Protein AF-A0AA86VJA5-F1 (afdb_monomer_lite)

Sequence (249 aa):
MIDDASDKPSKLSSASFLPEKRILQLVLDILQRKDTYEIFSEPVDPNEVEDYYAIIKDPMDFGTMRAKLHERMYKTLEQFEHDVFLIFDNAMRFNSSGTIYFRQARVINELAKKVFDLLKNDPKKFEIEFSEPRKKIGRRNQGDFRYSTNLKSSEIIITVPSNQYLDTKDVEINVGEDDIGYKDSLMLFVKDLGPIAQKIAKRKYYGCEILPLQFPNHHPHDIRGLNGRKVIKGTLNDEEEKDCNPLMP

Organism: NCBI:txid92480

Foldseek 3Di:
DDDDDDPDPDDPPPPQDDDDLVLLVLLLVVLVVLVPVCPQADWDDCVVDPCLCVQQPDTAGSPVLVVCSVVVVDPGPVVSLVRLLSSLVSQCRVDDCPDPSNVSSVVSNVVSVVLVVCCVPPVPVSCVVRVDPPPCPDDDDDDDDDDDDDDDDDDDDDDDDDDDDDDDDDDDDDPDPPPCDPLNVLCVVCVPVDDVSNVVSCCVPVPDDPPPPDDDDDDDDDDDDDDDDDDDDDDDDDDDDDDDDDDDD

Radius of gyration: 30.17 Å; chains: 1; bounding box: 76×79×98 Å

Structure (mmCIF, N/CA/C/O backbone):
data_AF-A0AA86VJA5-F1
#
_entry.id   AF-A0AA86VJA5-F1
#
loop_
_atom_site.group_PDB
_atom_site.id
_atom_site.type_symbol
_atom_site.label_atom_id
_atom_site.label_alt_id
_atom_site.label_comp_id
_atom_site.label_asym_id
_atom_site.label_entity_id
_atom_site.label_seq_id
_atom_site.pdbx_PDB_ins_code
_atom_site.Cartn_x
_atom_site.Cartn_y
_atom_site.Cartn_z
_atom_site.occupancy
_atom_site.B_iso_or_equiv
_atom_site.auth_seq_id
_atom_site.auth_comp_id
_atom_site.auth_asym_id
_atom_site.auth_atom_id
_atom_site.pdbx_PDB_model_num
ATOM 1 N N . MET A 1 1 ? 1.153 -31.198 54.043 1.00 51.53 1 MET A N 1
ATOM 2 C CA . MET A 1 1 ? 1.313 -31.210 52.577 1.00 51.53 1 MET A CA 1
ATOM 3 C C . MET A 1 1 ? -0.084 -31.150 51.998 1.00 51.53 1 MET A C 1
ATOM 5 O O . MET A 1 1 ? -0.775 -32.157 52.016 1.00 51.53 1 MET A O 1
ATOM 9 N N . ILE A 1 2 ? -0.538 -29.944 51.673 1.00 53.16 2 ILE A N 1
ATOM 10 C CA . ILE A 1 2 ? -1.799 -29.682 50.978 1.00 53.16 2 ILE A CA 1
ATOM 11 C C . ILE A 1 2 ? -1.388 -28.732 49.862 1.00 53.16 2 ILE A C 1
ATOM 13 O O . ILE A 1 2 ? -1.106 -27.561 50.116 1.00 53.16 2 ILE A O 1
ATOM 17 N N . ASP A 1 3 ? -1.218 -29.306 48.680 1.00 59.34 3 ASP A N 1
ATOM 18 C CA . ASP A 1 3 ? -1.065 -28.581 47.431 1.00 59.34 3 ASP A CA 1
ATOM 19 C C . ASP A 1 3 ? -2.481 -28.246 46.968 1.00 59.34 3 ASP A C 1
ATOM 21 O O . ASP A 1 3 ? -3.264 -29.167 46.757 1.00 59.34 3 ASP A O 1
ATOM 25 N N . ASP A 1 4 ? -2.832 -26.966 46.826 1.00 53.38 4 ASP A N 1
ATOM 26 C CA . ASP A 1 4 ? -4.049 -26.625 46.092 1.00 53.38 4 ASP A CA 1
ATOM 27 C C . ASP A 1 4 ? -3.934 -25.299 45.330 1.00 53.38 4 ASP A C 1
ATOM 29 O O . ASP A 1 4 ? -3.824 -24.207 45.889 1.00 53.38 4 ASP A O 1
ATOM 33 N N . ALA A 1 5 ? -3.912 -25.486 44.010 1.00 55.53 5 ALA A N 1
ATOM 34 C CA . ALA A 1 5 ? -4.430 -24.643 42.944 1.00 55.53 5 ALA A CA 1
ATOM 35 C C . ALA A 1 5 ? -4.187 -23.124 43.024 1.00 55.53 5 ALA A C 1
ATOM 37 O O . ALA A 1 5 ? -5.043 -22.339 43.430 1.00 55.53 5 ALA A O 1
ATOM 38 N N . SER A 1 6 ? -3.063 -22.687 42.442 1.00 54.00 6 SER A N 1
ATOM 39 C CA . SER A 1 6 ? -2.977 -21.342 41.871 1.00 54.00 6 SER A CA 1
ATOM 40 C C . SER A 1 6 ? -3.871 -21.267 40.627 1.00 54.00 6 SER A C 1
ATOM 42 O O . SER A 1 6 ? -3.496 -21.744 39.550 1.00 54.00 6 SER A O 1
ATOM 44 N N . ASP A 1 7 ? -5.042 -20.664 40.778 1.00 54.91 7 ASP A N 1
ATOM 45 C CA . ASP A 1 7 ? -5.894 -20.231 39.677 1.00 54.91 7 ASP A CA 1
ATOM 46 C C . ASP A 1 7 ? -5.143 -19.152 38.874 1.00 54.91 7 ASP A C 1
ATOM 48 O O . ASP A 1 7 ? -5.014 -17.995 39.283 1.00 54.91 7 ASP A O 1
ATOM 52 N N . LYS A 1 8 ? -4.512 -19.561 37.766 1.00 56.91 8 LYS A N 1
ATOM 53 C CA . LYS A 1 8 ? -3.908 -18.632 36.808 1.00 56.91 8 LYS A CA 1
ATOM 54 C C . LYS A 1 8 ? -5.048 -18.043 35.983 1.00 56.91 8 LYS A C 1
ATOM 56 O O . LYS A 1 8 ? -5.698 -18.817 35.280 1.00 56.91 8 LYS A O 1
ATOM 61 N N . PRO A 1 9 ? -5.245 -16.712 35.960 1.00 49.12 9 PRO A N 1
ATOM 62 C CA . PRO A 1 9 ? -6.202 -16.116 35.047 1.00 49.12 9 PRO A CA 1
ATOM 63 C C . PRO A 1 9 ? -5.774 -16.459 33.623 1.00 49.12 9 PRO A C 1
ATOM 65 O O . PRO A 1 9 ? -4.708 -16.060 33.140 1.00 49.12 9 PRO A O 1
ATOM 68 N N . SER A 1 10 ? -6.603 -17.274 32.979 1.00 47.97 10 SER A N 1
ATOM 69 C CA . SER A 1 10 ? -6.509 -17.602 31.573 1.00 47.97 10 SER A CA 1
ATOM 70 C C . SER A 1 10 ? -6.502 -16.293 30.789 1.00 47.97 10 SER A C 1
ATOM 72 O O . SER A 1 10 ? -7.405 -15.463 30.871 1.00 47.97 10 SER A O 1
ATOM 74 N N . LYS A 1 11 ? -5.393 -16.089 30.080 1.00 46.84 11 LYS A N 1
ATOM 75 C CA . LYS A 1 11 ? -5.149 -14.993 29.148 1.00 46.84 11 LYS A CA 1
ATOM 76 C C . LYS A 1 11 ? -6.375 -14.879 28.238 1.00 46.84 11 LYS A C 1
ATOM 78 O O . LYS A 1 11 ? -6.592 -15.762 27.410 1.00 46.84 11 LYS A O 1
ATOM 83 N N . LEU A 1 12 ? -7.196 -13.846 28.451 1.00 39.84 12 LEU A N 1
ATOM 84 C CA . LEU A 1 12 ? -8.376 -13.569 27.636 1.00 39.84 12 LEU A CA 1
ATOM 85 C C . LEU A 1 12 ? -7.941 -13.607 26.170 1.00 39.84 12 LEU A C 1
ATOM 87 O O . LEU A 1 12 ? -7.064 -12.846 25.761 1.00 39.84 12 LEU A O 1
ATOM 91 N N . SER A 1 13 ? -8.517 -14.544 25.421 1.00 43.41 13 SER A N 1
ATOM 92 C CA . SER A 1 13 ? -8.372 -14.680 23.977 1.00 43.41 13 SER A CA 1
ATOM 93 C C . SER A 1 13 ? -8.491 -13.299 23.333 1.00 43.41 13 SER A C 1
ATOM 95 O O . SER A 1 13 ? -9.573 -12.710 23.338 1.00 43.41 13 SER A O 1
ATOM 97 N N . SER A 1 14 ? -7.379 -12.785 22.805 1.00 45.66 14 SER A N 1
ATOM 98 C CA . SER A 1 14 ? -7.313 -11.559 22.016 1.00 45.66 14 SER A CA 1
ATOM 99 C C . SER A 1 14 ? -8.078 -11.784 20.717 1.00 45.66 14 SER A C 1
ATOM 101 O O . SER A 1 14 ? -7.493 -12.111 19.686 1.00 45.66 14 SER A O 1
ATOM 103 N N . ALA A 1 15 ? -9.404 -11.685 20.779 1.00 52.03 15 ALA A N 1
ATOM 104 C CA . ALA A 1 15 ? -10.228 -11.601 19.592 1.00 52.03 15 ALA A CA 1
ATOM 105 C C . ALA A 1 15 ? -9.723 -10.391 18.799 1.00 52.03 15 ALA A C 1
ATOM 107 O O . ALA A 1 15 ? -9.755 -9.262 19.290 1.00 52.03 15 ALA A O 1
ATOM 108 N N . SER A 1 16 ? -9.177 -10.655 17.616 1.00 65.94 16 SER A N 1
ATOM 109 C CA . SER A 1 16 ? -8.645 -9.661 16.692 1.00 65.94 16 SER A CA 1
ATOM 110 C C . SER A 1 16 ? -9.752 -8.680 16.309 1.00 65.94 16 SER A C 1
ATOM 112 O O . SER A 1 16 ? -10.587 -8.967 15.447 1.00 65.94 16 SER A O 1
ATOM 114 N N . PHE A 1 17 ? -9.809 -7.543 16.996 1.00 85.19 17 PHE A N 1
ATOM 115 C CA . PHE A 1 17 ? -10.788 -6.503 16.720 1.00 85.19 17 PHE A CA 1
ATOM 116 C C . PHE A 1 17 ? -10.412 -5.802 15.413 1.00 85.19 17 PHE A C 1
ATOM 118 O O . PHE A 1 17 ? -9.298 -5.299 15.274 1.00 85.19 17 PHE A O 1
ATOM 125 N N . LEU A 1 18 ? -11.336 -5.773 14.453 1.00 93.19 18 LEU A N 1
ATOM 126 C CA . LEU A 1 18 ? -11.188 -4.995 13.228 1.00 93.19 18 LEU A CA 1
ATOM 127 C C . LEU A 1 18 ? -11.595 -3.537 13.514 1.00 93.19 18 LEU A C 1
ATOM 129 O O . LEU A 1 18 ? -12.757 -3.308 13.861 1.00 93.19 18 LEU A O 1
ATOM 133 N N . PRO A 1 19 ? -10.693 -2.550 13.356 1.00 94.38 19 PRO A N 1
ATOM 134 C CA . PRO A 1 19 ? -11.049 -1.139 13.467 1.00 94.38 19 PRO A CA 1
ATOM 135 C C . PRO A 1 19 ? -12.150 -0.730 12.483 1.00 94.38 19 PRO A C 1
ATOM 137 O O . PRO A 1 19 ? -12.357 -1.361 11.444 1.00 94.38 19 PRO A O 1
ATOM 140 N N . GLU A 1 20 ? -12.833 0.377 12.777 1.00 94.88 20 GLU A N 1
ATOM 141 C CA . GLU A 1 20 ? -13.853 0.921 11.882 1.00 94.88 20 GLU A CA 1
ATOM 142 C C . GLU A 1 20 ? -13.299 1.178 10.473 1.00 94.88 20 GLU A C 1
ATOM 144 O O . GLU A 1 20 ? -12.162 1.621 10.298 1.00 94.88 20 GLU A O 1
ATOM 149 N N . LYS A 1 21 ? -14.144 0.994 9.451 1.00 95.75 21 LYS A N 1
ATOM 150 C CA . LYS A 1 21 ? -13.772 1.184 8.038 1.00 95.75 21 LYS A CA 1
ATOM 151 C C . LYS A 1 21 ? -13.069 2.522 7.776 1.00 95.75 21 LYS A C 1
ATOM 153 O O . LYS A 1 21 ? -12.116 2.549 7.005 1.00 95.75 21 LYS A O 1
ATOM 158 N N . ARG A 1 22 ? -13.494 3.609 8.436 1.00 95.44 22 ARG A N 1
ATOM 159 C CA . ARG A 1 22 ? -12.876 4.942 8.295 1.00 95.44 22 ARG A CA 1
ATOM 160 C C . ARG A 1 22 ? -11.408 4.971 8.732 1.00 95.44 22 ARG A C 1
ATOM 162 O O . ARG A 1 22 ? -10.603 5.660 8.119 1.00 95.44 22 ARG A O 1
ATOM 169 N N . ILE A 1 23 ? -11.055 4.194 9.755 1.00 96.06 23 ILE A N 1
ATOM 170 C CA . ILE A 1 23 ? -9.691 4.092 10.280 1.00 96.06 23 ILE A CA 1
ATOM 171 C C . ILE A 1 23 ? -8.816 3.325 9.293 1.00 96.06 23 ILE A C 1
ATOM 173 O O . ILE A 1 23 ? -7.72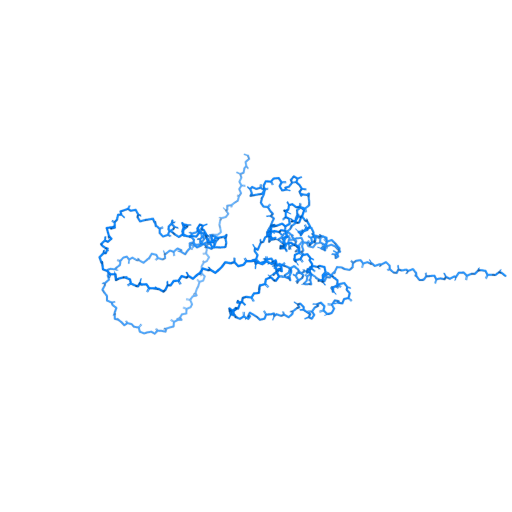5 3.774 8.958 1.00 96.06 23 ILE A O 1
ATOM 177 N N . LEU A 1 24 ? -9.325 2.221 8.744 1.00 97.31 24 LEU A N 1
ATOM 178 C CA . LEU A 1 24 ? -8.620 1.451 7.715 1.00 97.31 24 LEU A CA 1
ATOM 179 C C . LEU A 1 24 ? -8.432 2.263 6.424 1.00 97.31 24 LEU A C 1
ATOM 181 O O . LEU A 1 24 ? -7.353 2.251 5.837 1.00 97.31 24 LEU A O 1
ATOM 185 N N . GLN A 1 25 ? -9.444 3.036 6.015 1.00 97.50 25 GLN A N 1
ATOM 186 C CA . GLN A 1 25 ? -9.327 3.990 4.905 1.00 97.50 25 GLN A CA 1
ATOM 187 C C . GLN A 1 25 ? -8.251 5.043 5.181 1.00 97.50 25 GLN A C 1
ATOM 189 O O . GLN A 1 25 ? -7.426 5.313 4.312 1.00 97.50 25 GLN A O 1
ATOM 194 N N . LEU A 1 26 ? -8.213 5.589 6.399 1.00 96.81 26 LEU A N 1
ATOM 195 C CA . LEU A 1 26 ? -7.197 6.554 6.795 1.00 96.81 26 LEU A CA 1
ATOM 196 C C . LEU A 1 26 ? -5.785 5.954 6.728 1.00 96.81 26 LEU A C 1
ATOM 198 O O . LEU A 1 26 ? -4.876 6.624 6.242 1.00 96.81 26 LEU A O 1
ATOM 202 N N . VAL A 1 27 ? -5.597 4.695 7.141 1.00 97.88 27 VAL A N 1
ATOM 203 C CA . VAL A 1 27 ? -4.321 3.978 6.971 1.00 97.88 27 VAL A CA 1
ATOM 204 C C . VAL A 1 27 ? -3.919 3.918 5.496 1.00 97.88 27 VAL A C 1
ATOM 206 O O . VAL A 1 27 ? -2.811 4.342 5.165 1.00 97.88 27 VAL A O 1
ATOM 209 N N . LEU A 1 28 ? -4.815 3.482 4.599 1.00 98.38 28 LEU A N 1
ATOM 210 C CA . LEU A 1 28 ? -4.532 3.454 3.155 1.00 98.38 28 LEU A CA 1
ATOM 211 C C . LEU A 1 28 ? -4.147 4.843 2.629 1.00 98.38 28 LEU A C 1
ATOM 213 O O . LEU A 1 28 ? -3.181 4.978 1.882 1.00 98.38 28 LEU A O 1
ATOM 217 N N . ASP A 1 29 ? -4.844 5.892 3.062 1.00 97.00 29 ASP A N 1
ATOM 218 C CA . ASP A 1 29 ? -4.564 7.259 2.630 1.00 97.00 29 ASP A CA 1
ATOM 219 C C . ASP A 1 29 ? -3.212 7.778 3.141 1.00 97.00 29 ASP A C 1
ATOM 221 O O . ASP A 1 29 ? -2.515 8.490 2.417 1.00 97.00 29 ASP A O 1
ATOM 225 N N . ILE A 1 30 ? -2.815 7.450 4.375 1.00 96.62 30 ILE A N 1
ATOM 226 C CA . ILE A 1 30 ? -1.502 7.823 4.927 1.00 96.62 30 ILE A CA 1
ATOM 227 C C . ILE A 1 30 ? -0.381 7.196 4.098 1.00 96.62 30 ILE A C 1
ATOM 229 O O . ILE A 1 30 ? 0.588 7.884 3.763 1.00 96.62 30 ILE A O 1
ATOM 233 N N . LEU A 1 31 ? -0.510 5.907 3.780 1.00 98.19 31 LEU A N 1
ATOM 234 C CA . LEU A 1 31 ? 0.516 5.152 3.069 1.00 98.19 31 LEU A CA 1
ATOM 235 C C . LEU A 1 31 ? 0.578 5.550 1.593 1.00 98.19 31 LEU A C 1
ATOM 237 O O . LEU A 1 31 ? 1.660 5.870 1.102 1.00 98.19 31 LEU A O 1
ATOM 241 N N . GLN A 1 32 ? -0.566 5.649 0.912 1.00 97.75 32 GLN A N 1
ATOM 242 C CA . GLN A 1 32 ? -0.615 6.037 -0.499 1.00 97.75 32 GLN A CA 1
ATOM 243 C C . GLN A 1 32 ? -0.145 7.483 -0.720 1.00 97.75 32 GLN A C 1
ATOM 245 O O . GLN A 1 32 ? 0.487 7.776 -1.727 1.00 97.75 32 GLN A O 1
ATOM 250 N N . ARG A 1 33 ? -0.313 8.392 0.253 1.00 96.50 33 ARG A N 1
ATOM 251 C CA . ARG A 1 33 ? 0.300 9.738 0.193 1.00 96.50 33 ARG A CA 1
ATOM 252 C C . ARG A 1 33 ? 1.830 9.717 0.109 1.00 96.50 33 ARG A C 1
ATOM 254 O O . ARG A 1 33 ? 2.423 10.723 -0.278 1.00 96.50 33 ARG A O 1
ATOM 261 N N . LYS A 1 34 ? 2.484 8.631 0.531 1.00 96.38 34 LYS A N 1
ATOM 262 C CA . LYS A 1 34 ? 3.935 8.447 0.392 1.00 96.38 34 LYS A CA 1
ATOM 263 C C . LYS A 1 34 ? 4.335 7.754 -0.906 1.00 96.38 34 LYS A C 1
ATOM 265 O O . LYS A 1 34 ? 5.519 7.785 -1.229 1.00 96.38 34 LYS A O 1
ATOM 270 N N . ASP A 1 35 ? 3.386 7.198 -1.650 1.00 96.50 35 ASP A N 1
ATOM 271 C CA . ASP A 1 35 ? 3.590 6.675 -2.998 1.00 96.50 35 ASP A CA 1
ATOM 272 C C . ASP A 1 35 ? 3.537 7.814 -4.030 1.00 96.50 35 ASP A C 1
ATOM 274 O O . ASP A 1 35 ? 2.613 7.944 -4.826 1.00 96.50 35 ASP A O 1
ATOM 278 N N . THR A 1 36 ? 4.532 8.704 -3.988 1.00 92.00 36 THR A N 1
ATOM 279 C CA . THR A 1 36 ? 4.566 9.931 -4.807 1.00 92.00 36 THR A CA 1
ATOM 280 C C . THR A 1 36 ? 4.646 9.686 -6.312 1.00 92.00 36 THR A C 1
ATOM 282 O O . THR A 1 36 ? 4.435 10.614 -7.087 1.00 92.00 36 THR A O 1
ATOM 285 N N . TYR A 1 37 ? 4.990 8.465 -6.714 1.00 92.44 37 TYR A N 1
ATOM 286 C CA . TYR A 1 37 ? 5.132 8.054 -8.108 1.0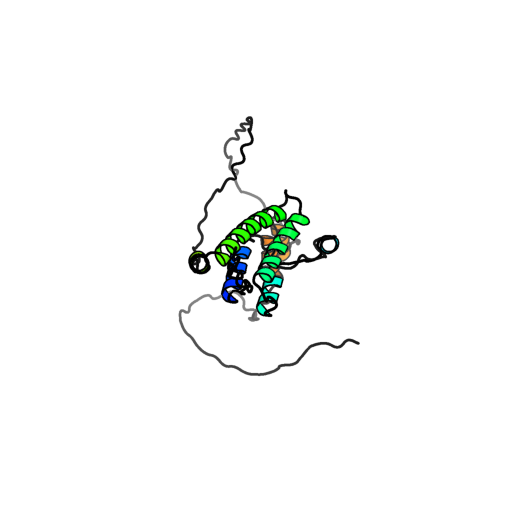0 92.44 37 TYR A CA 1
ATOM 287 C C . TYR A 1 37 ? 3.957 7.199 -8.594 1.00 92.44 37 TYR A C 1
ATOM 289 O O . TYR A 1 37 ? 3.995 6.748 -9.733 1.00 92.44 37 TYR A O 1
ATOM 297 N N . GLU A 1 38 ? 2.940 6.983 -7.751 1.00 96.19 38 GLU A N 1
ATOM 298 C CA . GLU A 1 38 ? 1.789 6.119 -8.043 1.00 96.19 38 GLU A CA 1
ATOM 299 C C . GLU A 1 38 ? 2.193 4.669 -8.396 1.00 96.19 38 GLU A C 1
ATOM 301 O O . GLU A 1 38 ? 1.477 3.990 -9.125 1.00 96.19 38 GLU A O 1
ATOM 306 N N . ILE A 1 39 ? 3.329 4.179 -7.880 1.00 96.56 39 ILE A N 1
ATOM 307 C CA . ILE A 1 39 ? 3.889 2.855 -8.209 1.00 96.56 39 ILE A CA 1
ATOM 308 C C . ILE A 1 39 ? 2.976 1.723 -7.729 1.00 96.56 39 ILE A C 1
ATOM 310 O O . ILE A 1 39 ? 2.898 0.683 -8.372 1.00 96.56 39 ILE A O 1
ATOM 314 N N . PHE A 1 40 ? 2.322 1.903 -6.583 1.00 98.50 40 PHE A N 1
ATOM 315 C CA . PHE A 1 40 ? 1.541 0.865 -5.905 1.00 98.50 40 PHE A CA 1
ATOM 316 C C . PHE A 1 40 ? 0.036 1.143 -5.969 1.00 98.50 40 PHE A C 1
ATOM 318 O O . PHE A 1 40 ? -0.736 0.595 -5.181 1.00 98.50 40 PHE A O 1
ATOM 325 N N . SER A 1 41 ? -0.379 2.069 -6.836 1.00 97.81 41 SER A N 1
ATOM 326 C CA . SER A 1 41 ? -1.761 2.549 -6.889 1.00 97.81 41 SER A CA 1
ATOM 327 C C . SER A 1 41 ? -2.712 1.578 -7.591 1.00 97.81 41 SER A C 1
ATOM 329 O O . SER A 1 41 ? -3.881 1.532 -7.214 1.00 97.81 41 SER A O 1
ATOM 331 N N . GLU A 1 42 ? -2.210 0.802 -8.552 1.00 97.75 42 GLU A N 1
ATOM 332 C CA . GLU A 1 42 ? -2.949 -0.190 -9.343 1.00 97.75 42 GLU A CA 1
ATOM 333 C C . GLU A 1 42 ? -2.143 -1.502 -9.441 1.00 97.75 42 GLU A C 1
ATOM 335 O O . GLU A 1 42 ? -0.936 -1.488 -9.159 1.00 97.75 42 GLU A O 1
ATOM 340 N N . PRO A 1 43 ? -2.776 -2.634 -9.814 1.00 98.38 43 PRO A N 1
ATOM 341 C CA . PRO A 1 43 ? -2.068 -3.889 -10.047 1.00 98.38 43 PRO A CA 1
ATOM 342 C C . PRO A 1 43 ? -0.968 -3.741 -11.107 1.00 98.38 43 PRO A C 1
ATOM 344 O O . PRO A 1 43 ? -1.114 -2.984 -12.064 1.00 98.38 43 PRO A O 1
ATOM 347 N N . VAL A 1 44 ? 0.118 -4.504 -10.965 1.00 96.19 44 VAL A N 1
ATOM 348 C CA . VAL A 1 44 ? 1.201 -4.542 -11.963 1.00 96.19 44 VAL A CA 1
ATOM 349 C C . VAL A 1 44 ? 0.682 -5.116 -13.285 1.00 96.19 44 VAL A C 1
ATOM 351 O O . VAL A 1 44 ? 0.138 -6.213 -13.295 1.00 96.19 44 VAL A O 1
ATOM 354 N N . ASP A 1 45 ? 0.876 -4.419 -14.406 1.00 94.44 45 ASP A N 1
ATOM 355 C CA . ASP A 1 45 ? 0.443 -4.917 -15.718 1.00 94.44 45 ASP A CA 1
ATOM 356 C C . ASP A 1 45 ? 1.371 -6.055 -16.205 1.00 94.44 45 ASP A C 1
ATOM 358 O O . ASP A 1 45 ? 2.576 -5.829 -16.374 1.00 94.44 45 ASP A O 1
ATOM 362 N N . PRO A 1 46 ? 0.850 -7.273 -16.466 1.00 90.56 46 PRO A N 1
ATOM 363 C CA . PRO A 1 46 ? 1.653 -8.387 -16.977 1.00 90.56 46 PRO A CA 1
ATOM 364 C C . PRO A 1 46 ? 2.267 -8.133 -18.362 1.00 90.56 46 PRO A C 1
ATOM 366 O O . PRO A 1 46 ? 3.213 -8.823 -18.732 1.00 90.56 46 PRO A O 1
ATOM 369 N N . ASN A 1 47 ? 1.738 -7.181 -19.135 1.00 92.19 47 ASN A N 1
ATOM 370 C CA . ASN A 1 47 ? 2.281 -6.805 -20.441 1.00 92.19 47 ASN A CA 1
ATOM 371 C C . ASN A 1 47 ? 3.440 -5.807 -20.328 1.00 92.19 47 ASN A C 1
ATOM 373 O O . ASN A 1 47 ? 4.231 -5.687 -21.260 1.00 92.19 47 ASN A O 1
ATOM 377 N N . GLU A 1 48 ? 3.537 -5.079 -19.211 1.00 90.44 48 GLU A N 1
ATOM 378 C CA . GLU A 1 48 ? 4.619 -4.120 -18.961 1.00 90.44 48 GLU A CA 1
ATOM 379 C C . GLU A 1 48 ? 5.762 -4.733 -18.142 1.00 90.44 48 GLU A C 1
ATOM 381 O O . GLU A 1 48 ? 6.907 -4.291 -18.258 1.00 90.44 48 GLU A O 1
ATOM 386 N N . VAL A 1 49 ? 5.470 -5.743 -17.313 1.00 92.56 49 VAL A N 1
ATOM 387 C CA . VAL A 1 49 ? 6.450 -6.396 -16.437 1.00 92.56 49 VAL A CA 1
ATOM 388 C C . VAL A 1 49 ? 6.469 -7.903 -16.673 1.00 92.56 49 VAL A C 1
ATOM 390 O O . VAL A 1 49 ? 5.656 -8.658 -16.132 1.00 92.56 49 VAL A O 1
ATOM 393 N N . GLU A 1 50 ? 7.456 -8.341 -17.451 1.00 93.44 50 GLU A N 1
ATOM 394 C CA . GLU A 1 50 ? 7.705 -9.753 -17.740 1.00 93.44 50 GLU A CA 1
ATOM 395 C C . GLU A 1 50 ? 7.953 -10.565 -16.454 1.00 93.44 50 GLU A C 1
ATOM 397 O O . GLU A 1 50 ? 8.525 -10.078 -15.477 1.00 93.44 50 GLU A O 1
ATOM 402 N N . ASP A 1 51 ? 7.494 -11.819 -16.449 1.00 94.00 51 ASP A N 1
ATOM 403 C CA . ASP A 1 51 ? 7.659 -12.802 -15.368 1.00 94.00 51 ASP A CA 1
ATOM 404 C C . ASP A 1 51 ? 7.122 -12.410 -13.975 1.00 94.00 51 ASP A C 1
ATOM 406 O O . ASP A 1 51 ? 7.262 -13.185 -13.021 1.00 94.00 51 ASP A O 1
ATOM 410 N N . TYR A 1 52 ? 6.442 -11.266 -13.825 1.00 96.56 52 TYR A N 1
ATOM 411 C CA . TYR A 1 52 ? 5.981 -10.786 -12.519 1.00 96.56 52 TYR A CA 1
ATOM 412 C C . TYR A 1 52 ? 5.126 -11.819 -11.783 1.00 96.56 52 TYR A C 1
ATOM 414 O O . TYR A 1 52 ? 5.464 -12.233 -10.675 1.00 96.56 52 TYR A O 1
ATOM 422 N N . TYR A 1 53 ? 4.074 -12.318 -12.430 1.00 96.62 53 TYR A N 1
ATOM 423 C CA . TYR A 1 53 ? 3.157 -13.309 -11.857 1.00 96.62 53 TYR A CA 1
ATOM 424 C C . TYR A 1 53 ? 3.747 -14.732 -11.798 1.00 96.62 53 TYR A C 1
ATOM 426 O O . TYR A 1 53 ? 3.244 -15.607 -11.087 1.00 96.62 53 TYR A O 1
ATOM 434 N N . ALA A 1 54 ? 4.854 -14.984 -12.505 1.00 96.44 54 ALA A N 1
ATOM 435 C CA . ALA A 1 54 ? 5.613 -16.220 -12.346 1.00 96.44 54 ALA A CA 1
ATOM 436 C C . ALA A 1 54 ? 6.427 -16.209 -11.040 1.00 96.44 54 ALA A C 1
ATOM 438 O O . ALA A 1 54 ? 6.580 -17.256 -10.403 1.00 96.44 54 ALA A O 1
ATOM 439 N N . ILE A 1 55 ? 6.893 -15.036 -10.602 1.00 96.69 55 ILE A N 1
ATOM 440 C CA . ILE A 1 55 ? 7.735 -14.857 -9.411 1.00 96.69 55 ILE A CA 1
ATOM 441 C C . ILE A 1 55 ? 6.904 -14.509 -8.166 1.00 96.69 55 ILE A C 1
ATOM 443 O O . ILE A 1 55 ? 7.122 -15.088 -7.097 1.00 96.69 55 ILE A O 1
ATOM 447 N N . ILE A 1 56 ? 5.957 -13.582 -8.294 1.00 97.81 56 ILE A N 1
ATOM 448 C CA . ILE A 1 56 ? 5.081 -13.089 -7.229 1.00 97.81 56 ILE A CA 1
ATOM 449 C C . ILE A 1 56 ? 3.759 -13.852 -7.264 1.00 97.81 56 ILE A C 1
ATOM 451 O O . ILE A 1 56 ? 3.060 -13.858 -8.273 1.00 97.81 56 ILE A O 1
ATOM 455 N N . LYS A 1 57 ? 3.434 -14.523 -6.154 1.00 97.88 57 LYS A N 1
ATOM 456 C CA . LYS A 1 57 ? 2.272 -15.421 -6.059 1.00 97.88 57 LYS A CA 1
ATOM 457 C C . LYS A 1 57 ? 1.006 -14.725 -5.588 1.00 97.88 57 LYS A C 1
ATOM 459 O O . LYS A 1 57 ? -0.058 -15.006 -6.125 1.00 97.88 57 LYS A O 1
ATOM 464 N N . ASP A 1 58 ? 1.155 -13.781 -4.668 1.00 98.31 58 ASP A N 1
ATOM 465 C CA . ASP A 1 58 ? 0.046 -13.048 -4.066 1.00 98.31 58 ASP A CA 1
ATOM 466 C C . ASP A 1 58 ? 0.206 -11.549 -4.374 1.00 98.31 58 ASP A C 1
ATOM 468 O O . ASP A 1 58 ? 0.707 -10.801 -3.531 1.00 98.31 58 ASP A O 1
ATOM 472 N N . PRO A 1 59 ? -0.119 -11.099 -5.603 1.00 98.50 59 PRO A N 1
ATOM 473 C CA . PRO A 1 59 ? -0.022 -9.694 -5.992 1.00 98.50 59 PRO A CA 1
ATOM 474 C C . PRO A 1 59 ? -0.990 -8.835 -5.167 1.00 98.50 59 PRO A C 1
ATOM 476 O O . PRO A 1 59 ? -2.097 -9.266 -4.845 1.00 98.50 59 PRO A O 1
ATOM 479 N N . MET A 1 60 ? -0.579 -7.610 -4.837 1.00 98.88 60 MET A N 1
ATOM 480 C CA . MET A 1 60 ? -1.394 -6.664 -4.074 1.00 98.88 60 MET A CA 1
ATOM 481 C C . MET A 1 60 ? -1.015 -5.224 -4.417 1.00 98.88 60 MET A C 1
ATOM 483 O O . MET A 1 60 ? 0.148 -4.934 -4.701 1.00 98.88 60 MET A O 1
ATOM 487 N N . ASP A 1 61 ? -1.992 -4.328 -4.332 1.00 98.88 61 ASP A N 1
ATOM 488 C CA . ASP A 1 61 ? -1.877 -2.895 -4.600 1.00 98.88 61 ASP A CA 1
ATOM 489 C C . ASP A 1 61 ? -2.956 -2.119 -3.821 1.00 98.88 61 ASP A C 1
ATOM 491 O O . ASP A 1 61 ? -3.910 -2.698 -3.284 1.00 98.88 61 ASP A O 1
ATOM 495 N N . PHE A 1 62 ? -2.829 -0.791 -3.747 1.00 98.81 62 PHE A N 1
ATOM 496 C CA . PHE A 1 62 ? -3.782 0.039 -3.009 1.00 98.81 62 PHE A CA 1
ATOM 497 C C . PHE A 1 62 ? -5.195 0.011 -3.608 1.00 98.81 62 PHE A C 1
ATOM 499 O O . PHE A 1 62 ? -6.163 0.076 -2.846 1.00 98.81 62 PHE A O 1
ATOM 506 N N . GLY A 1 63 ? -5.342 -0.085 -4.931 1.00 98.62 63 GLY A N 1
ATOM 507 C CA . GLY A 1 63 ? -6.635 -0.198 -5.605 1.00 98.62 63 GLY A CA 1
ATOM 508 C C . GLY A 1 63 ? -7.377 -1.468 -5.190 1.00 98.62 63 GLY A C 1
ATOM 509 O O . GLY A 1 63 ? -8.515 -1.395 -4.712 1.00 98.62 63 GLY A O 1
ATOM 510 N N . THR A 1 64 ? -6.698 -2.612 -5.249 1.00 98.81 64 THR A N 1
ATOM 511 C CA . THR A 1 64 ? -7.223 -3.908 -4.799 1.00 98.81 64 THR A CA 1
ATOM 512 C C . THR A 1 64 ? -7.588 -3.883 -3.315 1.00 98.81 64 THR A C 1
ATOM 514 O O . THR A 1 64 ? -8.692 -4.287 -2.942 1.00 98.81 64 THR A O 1
ATOM 517 N N . MET A 1 65 ? -6.730 -3.336 -2.447 1.00 98.81 65 MET A N 1
ATOM 518 C CA . MET A 1 65 ? -7.045 -3.203 -1.018 1.00 98.81 65 MET A CA 1
ATOM 519 C C . MET A 1 65 ? -8.279 -2.327 -0.761 1.00 98.81 65 MET A C 1
ATOM 521 O O . MET A 1 65 ? -9.099 -2.641 0.108 1.00 98.81 65 MET A O 1
ATOM 525 N N . ARG A 1 66 ? -8.448 -1.230 -1.513 1.00 98.75 66 ARG A N 1
ATOM 526 C CA . ARG A 1 66 ? -9.635 -0.365 -1.410 1.00 98.75 66 ARG A CA 1
ATOM 527 C C . ARG A 1 66 ? -10.902 -1.110 -1.822 1.00 98.75 66 ARG A C 1
ATOM 529 O O . ARG A 1 66 ? -11.908 -0.977 -1.122 1.00 98.75 66 ARG A O 1
ATOM 536 N N . ALA A 1 67 ? -10.851 -1.915 -2.883 1.00 98.69 67 ALA A N 1
ATOM 537 C CA . ALA A 1 67 ? -11.964 -2.769 -3.298 1.00 98.69 67 ALA A CA 1
ATOM 538 C C . ALA A 1 67 ? -12.312 -3.803 -2.210 1.00 98.69 67 ALA A C 1
ATOM 540 O O . ALA A 1 67 ? -13.442 -3.819 -1.717 1.00 98.69 67 ALA A O 1
ATOM 541 N N . LYS A 1 68 ? -11.318 -4.553 -1.709 1.00 98.69 68 LYS A N 1
ATOM 542 C CA . LYS A 1 68 ? -11.4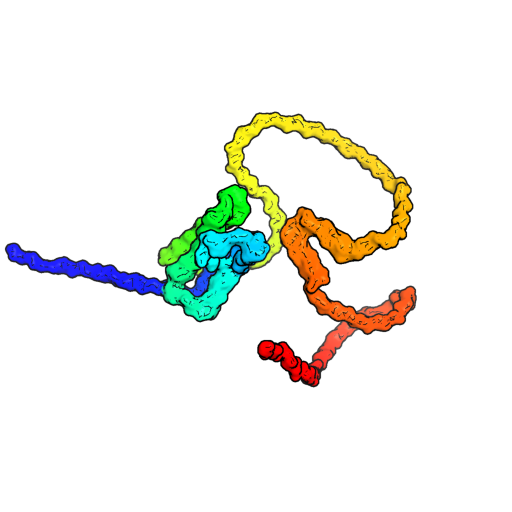86 -5.523 -0.607 1.00 98.69 68 LYS A CA 1
ATOM 543 C C . LYS A 1 68 ? -12.090 -4.882 0.646 1.00 98.69 68 LYS A C 1
ATOM 545 O O . LYS A 1 68 ? -12.974 -5.455 1.289 1.00 98.69 68 LYS A O 1
ATOM 550 N N . LEU A 1 69 ? -11.653 -3.672 0.997 1.00 98.44 69 LEU A N 1
ATOM 551 C CA . LEU A 1 69 ? -12.199 -2.917 2.125 1.00 98.44 69 LEU A CA 1
ATOM 552 C C . LEU A 1 69 ? -13.637 -2.441 1.869 1.00 98.44 69 LEU A C 1
ATOM 554 O O . LEU A 1 69 ? -14.463 -2.433 2.786 1.00 98.44 69 LEU A O 1
ATOM 558 N N . HIS A 1 70 ? -13.956 -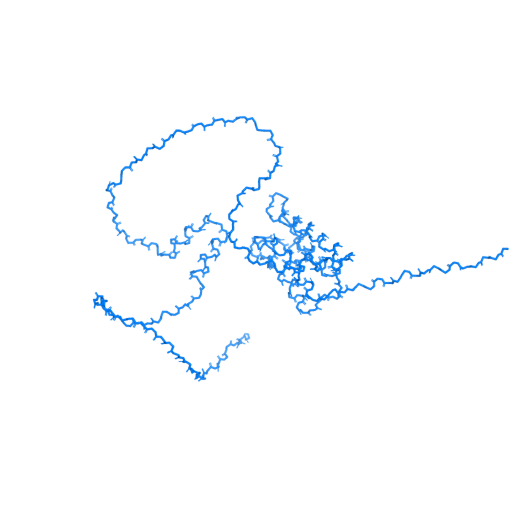2.034 0.639 1.00 98.00 70 HIS A N 1
ATOM 559 C CA . HIS A 1 70 ? -15.307 -1.640 0.255 1.00 98.00 70 HIS A CA 1
ATOM 560 C C . HIS A 1 70 ? -16.291 -2.809 0.388 1.00 98.00 70 HIS A C 1
ATOM 562 O O . HIS A 1 70 ? -17.348 -2.645 1.001 1.00 98.00 70 HIS A O 1
ATOM 568 N N . GLU A 1 71 ? -15.880 -3.984 -0.081 1.00 97.94 71 GLU A N 1
ATOM 569 C CA . GLU A 1 71 ? -16.632 -5.243 -0.084 1.00 97.94 71 GLU A CA 1
ATOM 570 C C . GLU A 1 71 ? -16.639 -5.970 1.273 1.00 97.94 71 GLU A C 1
ATOM 572 O O . GLU A 1 71 ? -17.245 -7.029 1.415 1.00 97.94 71 GLU A O 1
ATOM 577 N N . ARG A 1 72 ? -16.014 -5.392 2.312 1.00 96.94 72 ARG A N 1
ATOM 578 C CA . ARG A 1 72 ? -15.917 -5.972 3.669 1.00 96.94 72 ARG A CA 1
ATOM 579 C C . ARG A 1 72 ? -15.259 -7.362 3.684 1.00 96.94 72 ARG A C 1
ATOM 581 O O . ARG A 1 72 ? -15.645 -8.235 4.473 1.00 96.94 72 ARG A O 1
ATOM 588 N N . MET A 1 73 ? -14.255 -7.560 2.831 1.00 98.12 73 MET A N 1
ATOM 589 C CA . MET A 1 73 ? -13.497 -8.811 2.723 1.00 98.12 73 MET A CA 1
ATOM 590 C C . MET A 1 73 ? -12.554 -9.032 3.911 1.00 98.12 73 MET A C 1
ATOM 592 O O . MET A 1 73 ? -12.294 -10.174 4.277 1.00 98.12 73 MET A O 1
ATOM 596 N N . TYR A 1 74 ? -12.106 -7.960 4.568 1.00 98.25 74 TYR A N 1
ATOM 597 C CA . TYR A 1 74 ? -11.322 -8.053 5.800 1.00 98.25 74 TYR A CA 1
ATOM 598 C C . TYR A 1 74 ? -12.221 -8.346 7.003 1.00 98.25 74 TYR A C 1
ATOM 600 O O . TYR A 1 74 ? -13.176 -7.613 7.269 1.00 98.25 74 TYR A O 1
ATOM 608 N N . LYS A 1 75 ? -11.913 -9.423 7.729 1.00 96.31 75 LYS A N 1
ATOM 609 C CA . LYS A 1 75 ? -12.582 -9.826 8.977 1.00 96.31 75 LYS A CA 1
ATOM 610 C C . LYS A 1 75 ? -11.761 -9.483 10.211 1.00 96.31 75 LYS A C 1
ATOM 612 O O . LYS A 1 75 ? -12.332 -9.322 11.284 1.00 96.31 75 LYS A O 1
ATOM 617 N N . THR A 1 76 ? -10.447 -9.354 10.050 1.00 97.50 76 THR A N 1
ATOM 618 C CA . THR A 1 76 ? -9.517 -9.040 11.136 1.00 97.50 76 THR A CA 1
ATOM 619 C C . THR A 1 76 ? -8.496 -7.994 10.692 1.00 97.50 76 THR A C 1
ATOM 621 O O . THR A 1 76 ? -8.262 -7.814 9.491 1.00 97.50 76 THR A O 1
ATOM 624 N N . LEU A 1 77 ? -7.905 -7.278 11.654 1.00 96.88 77 LEU A N 1
ATOM 625 C CA . LEU A 1 77 ? -6.867 -6.282 11.370 1.00 96.88 77 LEU A CA 1
ATOM 626 C C . LEU A 1 77 ? -5.640 -6.928 10.717 1.00 96.88 77 LEU A C 1
ATOM 628 O O . LEU A 1 77 ? -5.039 -6.333 9.833 1.00 96.88 77 LEU A O 1
ATOM 632 N N . GLU A 1 78 ? -5.310 -8.156 11.104 1.00 97.62 78 GLU A N 1
ATOM 633 C CA . GLU A 1 78 ? -4.154 -8.906 10.613 1.00 97.62 78 GLU A CA 1
ATOM 634 C C . GLU A 1 78 ? -4.288 -9.230 9.123 1.00 97.62 78 GLU A C 1
ATOM 636 O O . GLU A 1 78 ? -3.300 -9.173 8.403 1.00 97.62 78 GLU A O 1
ATOM 641 N N . GLN A 1 79 ? -5.501 -9.512 8.630 1.00 98.25 79 GLN A N 1
ATOM 642 C CA . GLN A 1 79 ? -5.733 -9.712 7.193 1.00 98.25 79 GLN A CA 1
ATOM 643 C C . GLN A 1 79 ? -5.492 -8.427 6.394 1.00 98.25 79 GLN A C 1
ATOM 645 O O . GLN A 1 79 ? -4.916 -8.464 5.311 1.00 98.25 79 GLN A O 1
ATOM 650 N N . PHE A 1 80 ? -5.941 -7.289 6.926 1.00 98.62 80 PHE A N 1
ATOM 651 C CA . PHE A 1 80 ? -5.715 -5.988 6.303 1.00 98.62 80 PHE A CA 1
ATOM 652 C C . PHE A 1 80 ? -4.231 -5.604 6.340 1.00 98.62 80 PHE A C 1
ATOM 654 O O . PHE A 1 80 ? -3.670 -5.178 5.338 1.00 98.62 80 PHE A O 1
ATOM 661 N N . GLU A 1 81 ? -3.580 -5.783 7.485 1.00 98.56 81 GLU A N 1
ATOM 662 C CA . GLU A 1 81 ? -2.155 -5.521 7.673 1.00 98.56 81 GLU A CA 1
ATOM 663 C C . GLU A 1 81 ? -1.282 -6.403 6.775 1.00 98.56 81 GLU A C 1
ATOM 665 O O . GLU A 1 81 ? -0.338 -5.906 6.164 1.00 98.56 81 GLU A O 1
ATOM 670 N N . HIS A 1 82 ? -1.626 -7.684 6.643 1.00 98.75 82 HIS A N 1
ATOM 671 C CA . HIS A 1 82 ? -0.937 -8.613 5.755 1.00 98.75 82 HIS A CA 1
ATOM 672 C C . HIS A 1 82 ? -0.919 -8.110 4.309 1.00 98.75 82 HIS A C 1
ATOM 674 O O . HIS A 1 82 ? 0.148 -8.031 3.707 1.00 98.75 82 HIS A O 1
ATOM 680 N N . ASP A 1 83 ? -2.071 -7.695 3.780 1.00 98.88 83 ASP A N 1
ATOM 681 C CA . ASP A 1 83 ? -2.158 -7.142 2.429 1.00 98.88 83 ASP A CA 1
ATOM 682 C C . ASP A 1 83 ? -1.342 -5.850 2.266 1.00 98.88 83 ASP A C 1
ATOM 684 O O . ASP A 1 83 ? -0.699 -5.666 1.234 1.00 98.88 83 ASP A O 1
ATOM 688 N N . VAL A 1 84 ? -1.312 -4.969 3.279 1.00 98.88 84 VAL A N 1
ATOM 689 C CA . VAL A 1 84 ? -0.462 -3.763 3.231 1.00 98.88 84 VAL A CA 1
ATOM 690 C C . VAL A 1 84 ? 1.005 -4.153 3.070 1.00 98.88 84 VAL A C 1
ATOM 692 O O . VAL A 1 84 ? 1.712 -3.570 2.247 1.00 98.88 84 VAL A O 1
ATOM 695 N N . PHE A 1 85 ? 1.478 -5.124 3.851 1.00 98.88 85 PHE A N 1
ATOM 696 C CA . PHE A 1 85 ? 2.869 -5.558 3.777 1.00 98.88 85 PHE A CA 1
ATOM 697 C C . PHE A 1 85 ? 3.176 -6.328 2.491 1.00 98.88 85 PHE A C 1
ATOM 699 O O . PHE A 1 85 ? 4.257 -6.126 1.939 1.00 98.88 85 PHE A O 1
ATOM 706 N N . LEU A 1 86 ? 2.222 -7.093 1.942 1.00 98.88 86 LEU A N 1
ATOM 707 C CA . LEU A 1 86 ? 2.378 -7.759 0.644 1.00 98.88 86 LEU A CA 1
ATOM 708 C C . LEU A 1 86 ? 2.758 -6.779 -0.469 1.00 98.88 86 LEU A C 1
ATOM 710 O O . LEU A 1 86 ? 3.655 -7.092 -1.249 1.00 98.88 86 LEU A O 1
ATOM 714 N N . ILE A 1 87 ? 2.155 -5.584 -0.521 1.00 98.81 87 ILE A N 1
ATOM 715 C CA . ILE A 1 87 ? 2.499 -4.556 -1.524 1.00 98.81 87 ILE A CA 1
ATOM 716 C C . ILE A 1 87 ? 4.014 -4.301 -1.534 1.00 98.81 87 ILE A C 1
ATOM 718 O O . ILE A 1 87 ? 4.671 -4.347 -2.578 1.00 98.81 87 ILE A O 1
ATOM 722 N N . PHE A 1 88 ? 4.588 -4.045 -0.358 1.00 98.81 88 PHE A N 1
ATOM 723 C CA . PHE A 1 88 ? 5.985 -3.635 -0.245 1.00 98.81 88 PHE A CA 1
ATOM 724 C C . PHE A 1 88 ? 6.951 -4.815 -0.278 1.00 98.81 88 PHE A C 1
ATOM 726 O O . PHE A 1 88 ? 8.024 -4.701 -0.872 1.00 98.81 88 PHE A O 1
ATOM 733 N N . ASP A 1 89 ? 6.583 -5.945 0.318 1.00 98.75 89 ASP A N 1
ATOM 734 C CA . ASP A 1 89 ? 7.409 -7.148 0.330 1.00 98.75 89 ASP A CA 1
ATOM 735 C C . ASP A 1 89 ? 7.519 -7.747 -1.075 1.00 98.75 89 ASP A C 1
ATOM 737 O O . ASP A 1 89 ? 8.623 -8.090 -1.501 1.00 98.75 89 ASP A O 1
ATOM 741 N N . ASN A 1 90 ? 6.430 -7.769 -1.852 1.00 98.75 90 ASN A N 1
ATOM 742 C CA . ASN A 1 90 ? 6.467 -8.178 -3.258 1.00 98.75 90 ASN A CA 1
ATOM 743 C C . ASN A 1 90 ? 7.362 -7.255 -4.085 1.00 98.75 90 ASN A C 1
ATOM 745 O O . ASN A 1 90 ? 8.203 -7.725 -4.854 1.00 98.75 90 ASN A O 1
ATOM 749 N N . ALA A 1 91 ? 7.232 -5.940 -3.897 1.00 98.31 91 ALA A N 1
ATOM 750 C CA . ALA A 1 91 ? 8.061 -4.970 -4.596 1.00 98.31 91 ALA A CA 1
ATOM 751 C C . ALA A 1 91 ? 9.549 -5.137 -4.256 1.00 98.31 91 ALA A C 1
ATOM 753 O O . ALA A 1 91 ? 10.383 -5.115 -5.160 1.00 98.31 91 ALA A O 1
ATOM 754 N N . MET A 1 92 ? 9.893 -5.345 -2.982 1.00 98.56 92 MET A N 1
ATOM 755 C CA . MET A 1 92 ? 11.277 -5.566 -2.553 1.00 98.56 92 MET A CA 1
ATOM 756 C C . MET A 1 92 ? 11.827 -6.942 -2.953 1.00 98.56 92 MET A C 1
ATOM 758 O O . MET A 1 92 ? 13.037 -7.086 -3.110 1.00 98.56 92 MET A O 1
ATOM 762 N N . ARG A 1 93 ? 10.961 -7.947 -3.118 1.00 98.12 93 ARG A N 1
ATOM 763 C CA . ARG A 1 93 ? 11.327 -9.286 -3.595 1.00 98.12 93 ARG A CA 1
ATOM 764 C C . ARG A 1 93 ? 11.614 -9.300 -5.093 1.00 98.12 93 ARG A C 1
ATOM 766 O O . ARG A 1 93 ? 12.571 -9.942 -5.511 1.00 98.12 93 ARG A O 1
ATOM 773 N N . PHE A 1 94 ? 10.777 -8.633 -5.884 1.00 97.88 94 PHE A N 1
ATOM 774 C CA . PHE A 1 94 ? 10.898 -8.616 -7.340 1.00 97.88 94 PHE A CA 1
ATOM 775 C C . PHE A 1 94 ? 11.995 -7.656 -7.817 1.00 97.88 94 PHE A C 1
ATOM 777 O O . PHE A 1 94 ? 12.765 -7.976 -8.718 1.00 97.88 94 PHE A O 1
ATOM 784 N N . ASN A 1 95 ? 12.094 -6.475 -7.203 1.00 96.12 95 ASN A N 1
ATOM 785 C CA . ASN A 1 95 ? 12.977 -5.416 -7.679 1.00 96.12 95 ASN A CA 1
ATOM 786 C C . ASN A 1 95 ? 14.325 -5.415 -6.953 1.00 96.12 95 ASN A C 1
ATOM 788 O O . ASN A 1 95 ? 14.402 -5.599 -5.742 1.00 96.12 95 ASN A O 1
ATOM 792 N N . SER A 1 96 ? 15.409 -5.097 -7.667 1.00 96.38 96 SER A N 1
ATOM 793 C CA . SER A 1 96 ? 16.725 -4.918 -7.039 1.00 96.38 96 SER A CA 1
ATOM 794 C C . SER A 1 96 ? 16.762 -3.698 -6.110 1.00 96.38 96 SER A C 1
ATOM 796 O O . SER A 1 96 ? 16.146 -2.665 -6.387 1.00 96.38 96 SER A O 1
ATOM 798 N N . SER A 1 97 ? 17.574 -3.764 -5.051 1.00 95.62 97 SER A N 1
ATOM 799 C CA . SER A 1 97 ? 17.662 -2.721 -4.013 1.00 95.62 97 SER A CA 1
ATOM 800 C C . SER A 1 97 ? 18.121 -1.339 -4.499 1.00 95.62 97 SER A C 1
ATOM 802 O O . SER A 1 97 ? 17.840 -0.326 -3.855 1.00 95.62 97 SER A O 1
ATOM 804 N N . GLY A 1 98 ? 18.785 -1.278 -5.657 1.00 91.94 98 GLY A N 1
ATOM 805 C CA . GLY A 1 98 ? 19.198 -0.037 -6.317 1.00 91.94 98 GLY A CA 1
ATOM 806 C C . GLY A 1 98 ? 18.089 0.689 -7.090 1.00 91.94 98 GLY A C 1
ATOM 807 O O . GLY A 1 98 ? 18.302 1.822 -7.526 1.00 91.94 98 GLY A O 1
ATOM 808 N N . THR A 1 99 ? 16.915 0.079 -7.260 1.00 96.50 99 THR A N 1
ATOM 809 C CA . THR A 1 99 ? 15.805 0.655 -8.034 1.00 96.50 99 THR A CA 1
ATOM 810 C C . THR A 1 99 ? 14.962 1.629 -7.212 1.00 96.50 99 THR A C 1
ATOM 812 O O . THR A 1 99 ? 14.951 1.605 -5.978 1.00 96.50 99 THR A O 1
ATOM 815 N N . ILE A 1 100 ? 14.221 2.500 -7.902 1.00 95.94 100 ILE A N 1
ATOM 816 C CA . ILE A 1 100 ? 13.252 3.389 -7.252 1.00 95.94 100 ILE A CA 1
ATOM 817 C C . ILE A 1 100 ? 12.110 2.605 -6.596 1.00 95.94 100 ILE A C 1
ATOM 819 O O . ILE A 1 100 ? 11.729 2.941 -5.479 1.00 95.94 100 ILE A O 1
ATOM 823 N N . TYR A 1 101 ? 11.654 1.519 -7.226 1.00 96.44 101 TYR A N 1
ATOM 824 C CA . TYR A 1 101 ? 10.587 0.649 -6.728 1.00 96.44 101 TYR A CA 1
ATOM 825 C C . TYR A 1 101 ? 10.926 0.062 -5.357 1.00 96.44 101 TYR A C 1
ATOM 827 O O . TYR A 1 101 ? 10.171 0.238 -4.402 1.00 96.44 101 TYR A O 1
ATOM 835 N N . PHE A 1 102 ? 12.114 -0.542 -5.222 1.00 98.06 102 PHE A N 1
ATOM 836 C CA . PHE A 1 102 ? 12.567 -1.100 -3.947 1.00 98.06 102 PHE A CA 1
ATOM 837 C C . PHE A 1 102 ? 12.720 -0.017 -2.877 1.00 98.06 102 PHE A C 1
ATOM 839 O O . PHE A 1 102 ? 12.268 -0.182 -1.744 1.00 98.06 102 PHE A O 1
ATOM 846 N N . ARG A 1 103 ? 13.372 1.106 -3.211 1.00 97.50 103 ARG A N 1
ATOM 847 C CA . ARG A 1 103 ? 13.597 2.190 -2.244 1.00 97.50 103 ARG A CA 1
ATOM 848 C C . ARG A 1 103 ? 12.280 2.782 -1.752 1.00 97.50 103 ARG A C 1
ATOM 850 O O . ARG A 1 103 ? 12.135 2.997 -0.550 1.00 97.50 103 ARG A O 1
ATOM 857 N N . GLN A 1 104 ? 11.333 3.013 -2.659 1.00 97.56 104 GLN A N 1
ATOM 858 C CA . GLN A 1 104 ? 10.015 3.534 -2.323 1.00 97.56 104 GLN A CA 1
ATOM 859 C C . GLN A 1 104 ? 9.245 2.536 -1.451 1.00 97.56 104 GLN A C 1
ATOM 861 O O . GLN A 1 104 ? 8.760 2.927 -0.390 1.00 97.56 104 GLN A O 1
ATOM 866 N N . ALA A 1 105 ? 9.222 1.252 -1.828 1.00 98.44 105 ALA A N 1
ATOM 867 C CA . ALA A 1 105 ? 8.605 0.187 -1.038 1.00 98.44 105 ALA A CA 1
ATOM 868 C C . ALA A 1 105 ? 9.175 0.137 0.383 1.00 98.44 105 ALA A C 1
ATOM 870 O O . ALA A 1 105 ? 8.424 0.178 1.351 1.00 98.44 105 ALA A O 1
ATOM 871 N N . ARG A 1 106 ? 10.506 0.158 0.529 1.00 98.56 106 ARG A N 1
ATOM 872 C CA . ARG A 1 106 ? 11.172 0.149 1.837 1.00 98.56 106 ARG A CA 1
ATOM 873 C C . ARG A 1 106 ? 10.768 1.343 2.703 1.00 98.56 106 ARG A C 1
ATOM 875 O O . ARG A 1 106 ? 10.490 1.170 3.884 1.00 98.56 106 ARG A O 1
ATOM 882 N N . VAL A 1 107 ? 10.732 2.551 2.139 1.00 98.31 107 VAL A N 1
ATOM 883 C CA . VAL A 1 107 ? 10.359 3.764 2.889 1.00 98.31 107 VAL A CA 1
ATOM 884 C C . VAL A 1 107 ? 8.915 3.692 3.387 1.00 98.31 107 VAL A C 1
ATOM 886 O O . VAL A 1 107 ? 8.656 4.034 4.542 1.00 98.31 107 VAL A O 1
ATOM 889 N N . ILE A 1 108 ? 7.977 3.254 2.543 1.00 98.62 108 ILE A N 1
ATOM 890 C CA . ILE A 1 108 ? 6.562 3.166 2.927 1.00 98.62 108 ILE A CA 1
ATOM 891 C C . ILE A 1 108 ? 6.336 1.992 3.889 1.00 98.62 108 ILE A C 1
ATOM 893 O O . ILE A 1 108 ? 5.593 2.152 4.852 1.00 98.62 108 ILE A O 1
ATOM 897 N N . ASN A 1 109 ? 7.046 0.874 3.718 1.00 98.75 109 ASN A N 1
ATOM 898 C CA . ASN A 1 109 ? 7.022 -0.264 4.639 1.00 98.75 109 ASN A CA 1
ATOM 899 C C . ASN A 1 109 ? 7.402 0.147 6.075 1.00 98.75 109 ASN A C 1
ATOM 901 O O . ASN A 1 109 ? 6.690 -0.147 7.032 1.00 98.75 109 ASN A O 1
ATOM 905 N N . GLU A 1 110 ? 8.484 0.915 6.241 1.00 98.69 110 GLU A N 1
ATOM 906 C CA . GLU A 1 110 ? 8.885 1.421 7.562 1.00 98.69 110 GLU A CA 1
ATOM 907 C C . GLU A 1 110 ? 7.864 2.400 8.166 1.00 98.69 110 GLU A C 1
ATOM 909 O O . GLU A 1 110 ? 7.720 2.477 9.388 1.00 98.69 110 GLU A O 1
ATOM 914 N N . LEU A 1 111 ? 7.131 3.149 7.335 1.00 98.31 111 LEU A N 1
ATOM 915 C CA . LEU A 1 111 ? 6.004 3.954 7.806 1.00 98.31 111 LEU A CA 1
ATOM 916 C C . LEU A 1 111 ? 4.820 3.073 8.225 1.00 98.31 111 LEU A C 1
ATOM 918 O O . LEU A 1 111 ? 4.228 3.337 9.268 1.00 98.31 111 LEU A O 1
ATOM 922 N N . ALA A 1 112 ? 4.494 2.040 7.447 1.00 98.56 112 ALA A N 1
ATOM 923 C CA . ALA A 1 112 ? 3.407 1.111 7.739 1.00 98.56 112 ALA A CA 1
ATOM 924 C C . ALA A 1 112 ? 3.598 0.443 9.104 1.00 98.56 112 ALA A C 1
ATOM 926 O O . ALA A 1 112 ? 2.671 0.459 9.909 1.00 98.56 112 ALA A O 1
ATOM 927 N N . LYS A 1 113 ? 4.817 -0.014 9.423 1.00 98.50 113 LYS A N 1
ATOM 928 C CA . LYS A 1 113 ? 5.159 -0.549 10.755 1.00 98.50 113 LYS A CA 1
ATOM 929 C C . LYS A 1 113 ? 4.794 0.424 11.877 1.00 98.50 113 LYS A C 1
ATOM 931 O O . LYS A 1 113 ? 4.044 0.070 12.776 1.00 98.50 113 LYS A O 1
ATOM 936 N N . LYS A 1 114 ? 5.229 1.686 11.775 1.00 97.25 114 LYS A N 1
ATOM 937 C CA . LYS A 1 114 ? 4.920 2.726 12.778 1.00 97.25 114 LYS A CA 1
ATOM 938 C C . LYS A 1 114 ? 3.424 3.009 12.890 1.00 97.25 114 LYS A C 1
ATOM 940 O O . LYS A 1 114 ? 2.923 3.221 13.990 1.00 97.25 114 LYS A O 1
ATOM 945 N N . VAL A 1 115 ? 2.726 3.037 11.756 1.00 97.19 115 VAL A N 1
ATOM 946 C CA . VAL A 1 115 ? 1.276 3.248 11.700 1.00 97.19 115 VAL A CA 1
ATOM 947 C C . VAL A 1 115 ? 0.540 2.116 12.415 1.00 97.19 115 VAL A C 1
ATOM 949 O O . VAL A 1 115 ? -0.304 2.401 13.261 1.00 97.19 115 VAL A O 1
ATOM 952 N N . PHE A 1 116 ? 0.875 0.856 12.132 1.00 97.19 116 PHE A N 1
ATOM 953 C CA . PHE A 1 116 ? 0.239 -0.290 12.780 1.00 97.19 116 PHE A CA 1
ATOM 954 C C . PHE A 1 116 ? 0.622 -0.424 14.252 1.00 97.19 116 PHE A C 1
ATOM 956 O O . PHE A 1 116 ? -0.254 -0.702 15.069 1.00 97.19 116 PHE A O 1
ATOM 963 N N . ASP A 1 117 ? 1.877 -0.156 14.616 1.00 96.38 117 ASP A N 1
ATOM 964 C CA . ASP A 1 117 ? 2.307 -0.117 16.015 1.00 96.38 117 ASP A CA 1
ATOM 965 C C . ASP A 1 117 ? 1.504 0.920 16.805 1.00 96.38 117 ASP A C 1
ATOM 967 O O . ASP A 1 117 ? 1.027 0.631 17.904 1.00 96.38 117 ASP A O 1
ATOM 971 N N . LEU A 1 118 ? 1.306 2.119 16.249 1.00 95.50 118 LEU A N 1
ATOM 972 C CA . LEU A 1 118 ? 0.519 3.153 16.913 1.00 95.50 118 LEU A CA 1
ATOM 973 C C . LEU A 1 118 ? -0.965 2.785 16.966 1.00 95.50 118 LEU A C 1
ATOM 975 O O . LEU A 1 118 ? -1.580 2.915 18.018 1.00 95.50 118 LEU A O 1
ATOM 979 N N . LEU A 1 119 ? -1.531 2.283 15.868 1.00 95.12 119 LEU A N 1
ATOM 980 C CA . LEU A 1 119 ? -2.930 1.866 15.807 1.00 95.12 119 LEU A CA 1
ATOM 981 C C . LEU A 1 119 ? -3.249 0.757 16.821 1.00 95.12 119 LEU A C 1
ATOM 983 O O . LEU A 1 119 ? -4.320 0.777 17.419 1.00 95.12 119 LEU A O 1
ATOM 987 N N . LYS A 1 120 ? -2.333 -0.194 17.034 1.00 94.56 120 LYS A N 1
ATOM 988 C CA . LYS A 1 120 ? -2.510 -1.307 17.980 1.00 94.56 120 LYS A CA 1
ATOM 989 C C . LYS A 1 120 ? -2.336 -0.880 19.436 1.00 94.56 120 LYS A C 1
ATOM 991 O O . LYS A 1 120 ? -3.083 -1.343 20.294 1.00 94.56 120 LYS A O 1
ATOM 996 N N . ASN A 1 121 ? -1.352 -0.026 19.719 1.00 94.81 121 ASN A N 1
ATOM 997 C CA . ASN A 1 121 ? -0.976 0.314 21.093 1.00 94.81 121 ASN A CA 1
ATOM 998 C C . ASN A 1 121 ? -1.686 1.567 21.633 1.00 94.81 121 ASN A C 1
ATOM 1000 O O . ASN A 1 121 ? -1.929 1.655 22.834 1.00 94.81 121 ASN A O 1
ATOM 1004 N N . ASP A 1 122 ? -2.013 2.535 20.773 1.00 93.56 122 ASP A N 1
ATOM 1005 C CA . ASP A 1 122 ? -2.677 3.787 21.151 1.00 93.56 122 ASP A CA 1
ATOM 1006 C C . ASP A 1 122 ? -3.611 4.305 20.029 1.00 93.56 122 ASP A C 1
ATOM 1008 O O . ASP A 1 122 ? -3.289 5.266 19.318 1.00 93.56 122 ASP A O 1
ATOM 1012 N N . PRO A 1 123 ? -4.806 3.695 19.868 1.00 90.56 123 PRO A N 1
ATOM 1013 C CA . PRO A 1 123 ? -5.767 4.088 18.834 1.00 90.56 123 PRO A CA 1
ATOM 1014 C C . PRO A 1 123 ? -6.201 5.560 18.918 1.00 90.56 123 PRO A C 1
ATOM 1016 O O . PRO A 1 123 ? -6.437 6.201 17.894 1.00 90.56 123 PRO A O 1
ATOM 1019 N N . LYS A 1 124 ? -6.281 6.125 20.133 1.00 89.62 124 LYS A N 1
ATOM 1020 C CA . LYS A 1 124 ? -6.666 7.532 20.336 1.00 89.62 124 LYS A CA 1
ATOM 1021 C C . LYS A 1 124 ? -5.598 8.471 19.793 1.00 89.62 124 LYS A C 1
ATOM 1023 O O . LYS A 1 124 ? -5.922 9.443 19.113 1.00 89.62 124 LYS A O 1
ATOM 1028 N N . LYS A 1 125 ? -4.325 8.180 20.066 1.00 90.88 125 LYS A N 1
ATOM 1029 C CA . LYS A 1 125 ? -3.215 8.956 19.515 1.00 90.88 125 LYS A CA 1
ATOM 1030 C C . LYS A 1 125 ? -3.096 8.787 18.005 1.00 90.88 125 LYS A C 1
ATOM 1032 O O . LYS A 1 125 ? -2.826 9.779 17.337 1.00 90.88 125 LYS A O 1
ATOM 1037 N N . PHE A 1 126 ? -3.348 7.590 17.467 1.00 93.00 126 PHE A N 1
ATOM 1038 C CA . PHE A 1 126 ? -3.419 7.385 16.018 1.00 93.00 126 PHE A CA 1
ATOM 1039 C C . PHE A 1 126 ? -4.437 8.331 15.366 1.00 93.00 126 PHE A C 1
ATOM 1041 O O . PHE A 1 126 ? -4.100 9.039 14.415 1.00 93.00 126 PHE A O 1
ATOM 1048 N N . GLU A 1 127 ? -5.658 8.401 15.903 1.00 87.56 127 GLU A N 1
ATOM 1049 C CA . GLU A 1 127 ? -6.670 9.321 15.384 1.00 87.56 127 GLU A CA 1
ATOM 1050 C C . GLU A 1 127 ? -6.203 10.780 15.479 1.00 87.56 127 GLU A C 1
ATOM 1052 O O . GLU A 1 127 ? -6.296 11.507 14.495 1.00 87.56 127 GLU A O 1
ATOM 1057 N N . ILE A 1 128 ? -5.624 11.218 16.596 1.00 88.31 128 ILE A N 1
ATOM 1058 C CA . ILE A 1 128 ? -5.144 12.604 16.735 1.00 88.31 128 ILE A CA 1
ATOM 1059 C C . ILE A 1 128 ? -4.008 12.921 15.746 1.00 88.31 128 ILE A C 1
ATOM 1061 O O . ILE A 1 128 ? -3.997 13.985 15.132 1.00 88.31 128 ILE A O 1
ATOM 1065 N N . GLU A 1 129 ? -3.050 12.011 15.571 1.00 87.38 129 GLU A N 1
ATOM 1066 C CA . GLU A 1 129 ? -1.859 12.244 14.746 1.00 87.38 129 GLU A CA 1
ATOM 1067 C C . GLU A 1 129 ? -2.182 12.291 13.246 1.00 87.38 129 GLU A C 1
ATOM 1069 O O . GLU A 1 129 ? -1.545 13.033 12.488 1.00 87.38 129 GLU A O 1
ATOM 1074 N N . PHE A 1 130 ? -3.188 11.526 12.812 1.00 83.75 130 PHE A N 1
ATOM 1075 C CA . PHE A 1 130 ? -3.447 11.310 11.393 1.00 83.75 130 PHE A CA 1
ATOM 1076 C C . PHE A 1 130 ? -4.807 11.799 10.876 1.00 83.75 130 PHE A C 1
ATOM 1078 O O . PHE A 1 130 ? -4.950 11.903 9.656 1.00 83.75 130 PHE A O 1
ATOM 1085 N N . SER A 1 131 ? -5.773 12.141 11.737 1.00 74.69 131 SER A N 1
ATOM 1086 C CA . SER A 1 131 ? -7.111 12.602 11.309 1.00 74.69 131 SER A CA 1
ATOM 1087 C C . SER A 1 131 ? -7.174 14.082 10.940 1.00 74.69 131 SER A C 1
ATOM 1089 O O . SER A 1 131 ? -8.143 14.503 10.310 1.00 74.69 131 SER A O 1
ATOM 1091 N N . GLU A 1 132 ? -6.170 14.883 11.304 1.00 65.31 132 GLU A N 1
ATOM 1092 C CA . GLU A 1 132 ? -6.199 16.316 11.015 1.00 65.31 132 GLU A CA 1
ATOM 1093 C C . GLU A 1 132 ? -6.233 16.565 9.498 1.00 65.31 132 GLU A C 1
ATOM 1095 O O . GLU A 1 132 ? -5.317 16.134 8.776 1.00 65.31 132 GLU A O 1
ATOM 1100 N N . PRO A 1 133 ? -7.246 17.290 8.977 1.00 50.94 133 PRO A N 1
ATOM 1101 C CA . PRO A 1 133 ? -7.242 17.720 7.597 1.00 50.94 133 PRO A CA 1
ATOM 1102 C C . PRO A 1 133 ? -6.079 18.691 7.456 1.00 50.94 133 PRO A C 1
ATOM 1104 O O . PRO A 1 133 ? -6.175 19.873 7.795 1.00 50.94 133 PRO A O 1
ATOM 1107 N N . ARG A 1 134 ? -4.952 18.200 6.933 1.00 57.09 134 ARG A N 1
ATOM 1108 C CA . ARG A 1 134 ? -3.906 19.072 6.412 1.00 57.09 134 ARG A CA 1
ATOM 1109 C C . ARG A 1 134 ? -4.571 19.897 5.320 1.00 57.09 134 ARG A C 1
ATOM 1111 O O . ARG A 1 134 ? -4.717 19.442 4.186 1.00 57.09 134 ARG A O 1
ATOM 1118 N N . LYS A 1 135 ? -5.027 21.100 5.696 1.00 41.81 135 LYS A N 1
ATOM 1119 C CA . LYS A 1 135 ? -5.416 22.174 4.785 1.00 41.81 135 LYS A CA 1
ATOM 1120 C C . LYS A 1 135 ? -4.418 22.128 3.642 1.00 41.81 135 LYS A C 1
ATOM 1122 O O . LYS A 1 135 ? -3.222 22.019 3.912 1.00 41.81 135 LYS A O 1
ATOM 1127 N N . LYS A 1 136 ? -4.904 22.187 2.399 1.00 46.56 136 LYS A N 1
ATOM 1128 C CA . LYS A 1 136 ? -4.072 22.416 1.216 1.00 46.56 136 LYS A CA 1
ATOM 1129 C C . LYS A 1 136 ? -3.162 23.612 1.521 1.00 46.56 136 LYS A C 1
ATOM 1131 O O . LYS A 1 136 ? -3.577 24.756 1.363 1.00 46.56 136 LYS A O 1
ATOM 1136 N N . ILE A 1 137 ? -1.957 23.356 2.032 1.00 42.16 137 ILE A N 1
ATOM 1137 C CA . ILE A 1 137 ? -0.916 24.362 2.136 1.00 42.16 137 ILE A CA 1
ATOM 1138 C C . ILE A 1 137 ? -0.559 24.603 0.680 1.00 42.16 137 ILE A C 1
ATOM 1140 O O . ILE A 1 137 ? -0.154 23.694 -0.048 1.00 42.16 137 ILE A O 1
ATOM 1144 N N . GLY A 1 138 ? -0.869 25.813 0.229 1.00 39.06 138 GLY A N 1
ATOM 1145 C CA . GLY A 1 138 ? -0.527 26.258 -1.101 1.00 39.06 138 GLY A CA 1
ATOM 1146 C C . GLY A 1 138 ? 0.963 26.069 -1.361 1.00 39.06 138 GLY A C 1
ATOM 1147 O O . GLY A 1 138 ? 1.782 26.069 -0.443 1.00 39.06 138 GLY A O 1
ATOM 1148 N N . ARG A 1 139 ? 1.274 25.907 -2.645 1.00 53.94 139 ARG A N 1
ATOM 1149 C CA . ARG A 1 139 ? 2.583 26.118 -3.270 1.00 53.94 139 ARG A CA 1
ATOM 1150 C C . ARG A 1 139 ? 3.593 26.814 -2.343 1.00 53.94 139 ARG A C 1
ATOM 1152 O O . ARG A 1 139 ? 3.502 28.020 -2.123 1.00 53.94 139 ARG A O 1
ATOM 1159 N N . ARG A 1 140 ? 4.596 26.075 -1.873 1.00 38.56 140 ARG A N 1
ATOM 1160 C CA . ARG A 1 140 ? 5.895 26.642 -1.502 1.00 38.56 140 ARG A CA 1
ATOM 1161 C C . ARG A 1 140 ? 6.992 25.781 -2.105 1.00 38.56 140 ARG A C 1
ATOM 1163 O O . ARG A 1 140 ? 7.131 24.613 -1.765 1.00 38.56 140 ARG A O 1
ATOM 1170 N N . ASN A 1 141 ? 7.735 26.403 -3.014 1.00 42.62 141 ASN A N 1
ATOM 1171 C CA . ASN A 1 141 ? 9.053 25.962 -3.437 1.00 42.62 141 ASN A CA 1
ATOM 1172 C C . ASN A 1 141 ? 9.993 25.990 -2.224 1.00 42.62 141 ASN A C 1
ATOM 1174 O O . ASN A 1 141 ? 10.125 27.030 -1.583 1.00 42.62 141 ASN A O 1
ATOM 1178 N N . GLN A 1 142 ? 10.636 24.861 -1.949 1.00 45.06 142 GLN A N 1
ATOM 1179 C CA . GLN A 1 142 ? 11.917 24.691 -1.255 1.00 45.06 142 GLN A CA 1
ATOM 1180 C C . GLN A 1 142 ? 12.362 23.285 -1.692 1.00 45.06 142 GLN A C 1
ATOM 1182 O O . GLN A 1 142 ? 11.649 22.318 -1.456 1.00 45.06 142 GLN A O 1
ATOM 1187 N N . GLY A 1 143 ? 13.387 23.122 -2.522 1.00 38.62 143 GLY A N 1
ATOM 1188 C CA . GLY A 1 143 ? 14.712 23.679 -2.296 1.00 38.62 143 GLY A CA 1
ATOM 1189 C C . GLY A 1 143 ? 15.408 22.774 -1.285 1.00 38.62 143 GLY A C 1
ATOM 1190 O O . GLY A 1 143 ? 15.178 22.916 -0.093 1.00 38.62 143 GLY A O 1
ATOM 1191 N N . ASP A 1 144 ? 16.194 21.837 -1.810 1.00 42.72 144 ASP A N 1
ATOM 1192 C CA . ASP A 1 144 ? 17.263 21.093 -1.143 1.00 42.72 144 ASP A CA 1
ATOM 1193 C C . ASP A 1 144 ? 16.933 20.293 0.131 1.00 42.72 144 ASP A C 1
ATOM 1195 O O . ASP A 1 144 ? 17.043 20.775 1.255 1.00 42.72 144 ASP A O 1
ATOM 1199 N N . PHE A 1 145 ? 16.724 18.981 -0.037 1.00 35.50 145 PHE A N 1
ATOM 1200 C CA . PHE A 1 145 ? 17.089 18.004 0.992 1.00 35.50 145 PHE A CA 1
ATOM 1201 C C . PHE A 1 145 ? 18.096 17.011 0.406 1.00 35.50 145 PHE A C 1
ATOM 1203 O O . PHE A 1 145 ? 17.754 16.000 -0.206 1.00 35.50 145 PHE A O 1
ATOM 1210 N N . ARG A 1 146 ? 19.373 17.376 0.539 1.00 32.50 146 ARG A N 1
ATOM 1211 C CA . ARG A 1 146 ? 20.535 16.577 0.148 1.00 32.50 146 ARG A CA 1
ATOM 1212 C C . ARG A 1 146 ? 20.597 15.324 1.027 1.00 32.50 146 ARG A C 1
ATOM 1214 O O . ARG A 1 146 ? 20.727 15.439 2.244 1.00 32.50 146 ARG A O 1
ATOM 1221 N N . TYR A 1 147 ? 20.554 14.134 0.427 1.00 30.06 147 TYR A N 1
ATOM 1222 C CA . TYR A 1 147 ? 20.999 12.922 1.114 1.00 30.06 147 TYR A CA 1
ATOM 1223 C C . TYR A 1 147 ? 22.502 13.048 1.365 1.00 30.06 147 TYR A C 1
ATOM 1225 O O . TYR A 1 147 ? 23.306 13.050 0.436 1.00 30.06 147 TYR A O 1
ATOM 1233 N N . SER A 1 148 ? 22.872 13.196 2.634 1.00 30.50 148 SER A N 1
ATOM 1234 C CA . SER A 1 148 ? 24.263 13.164 3.065 1.00 30.50 148 SER A CA 1
ATOM 1235 C C . SER A 1 148 ? 24.740 11.712 3.052 1.00 30.50 148 SER A C 1
ATOM 1237 O O . SER A 1 148 ? 24.512 10.960 3.997 1.00 30.50 148 SER A O 1
ATOM 1239 N N . THR A 1 149 ? 25.376 11.298 1.959 1.00 37.78 149 THR A N 1
ATOM 1240 C CA . THR A 1 149 ? 26.260 10.131 1.949 1.00 37.78 149 THR A CA 1
ATOM 1241 C C . THR A 1 149 ? 27.692 10.630 1.850 1.00 37.78 149 THR A C 1
ATOM 1243 O O . THR A 1 149 ? 28.119 11.130 0.813 1.00 37.78 149 THR A O 1
ATOM 1246 N N . ASN A 1 150 ? 28.417 10.501 2.962 1.00 34.06 150 ASN A N 1
ATOM 1247 C CA . ASN A 1 150 ? 29.863 10.663 3.048 1.00 34.06 150 ASN A CA 1
ATOM 1248 C C . ASN A 1 150 ? 30.549 9.697 2.069 1.00 34.06 150 ASN A C 1
ATOM 1250 O O . ASN A 1 150 ? 30.689 8.514 2.366 1.00 34.06 150 ASN A O 1
ATOM 1254 N N . LEU A 1 151 ? 31.000 10.206 0.925 1.00 38.22 151 LEU A N 1
ATOM 1255 C CA . LEU A 1 151 ? 32.006 9.574 0.077 1.00 38.22 151 LEU A CA 1
ATOM 1256 C C . LEU A 1 151 ? 33.020 10.656 -0.304 1.00 38.22 151 LEU A C 1
ATOM 1258 O O . LEU A 1 151 ? 32.690 11.652 -0.947 1.00 38.22 151 LEU A O 1
ATOM 1262 N N . LYS A 1 152 ? 34.249 10.477 0.195 1.00 34.56 152 LYS A N 1
ATOM 1263 C CA . LYS A 1 152 ? 35.403 11.357 -0.019 1.00 34.56 152 LYS A CA 1
ATOM 1264 C C . LYS A 1 152 ? 35.568 11.639 -1.514 1.00 34.56 152 LYS A C 1
ATOM 1266 O O . LYS A 1 152 ? 35.824 10.718 -2.280 1.00 34.56 152 LYS A O 1
ATOM 1271 N N . SER A 1 153 ? 35.434 12.904 -1.897 1.00 29.39 153 SER A N 1
ATOM 1272 C CA . SER A 1 153 ? 35.703 13.382 -3.251 1.00 29.39 153 SER A CA 1
ATOM 1273 C C . SER A 1 153 ? 37.013 14.158 -3.236 1.00 29.39 153 SER A C 1
ATOM 1275 O O . SER A 1 153 ? 37.113 15.197 -2.587 1.00 29.39 153 SER A O 1
ATOM 1277 N N . SER A 1 154 ? 38.022 13.621 -3.913 1.00 34.50 154 SER A N 1
ATOM 1278 C CA . SER A 1 154 ? 39.169 14.387 -4.390 1.00 34.50 154 SER A CA 1
ATOM 1279 C C . SER A 1 154 ? 38.739 15.257 -5.577 1.00 34.50 154 SER A C 1
ATOM 1281 O O . SER A 1 154 ? 37.977 14.815 -6.433 1.00 34.50 154 SER A O 1
ATOM 1283 N N . GLU A 1 155 ? 39.219 16.495 -5.540 1.00 33.59 155 GLU A N 1
ATOM 1284 C CA . GLU A 1 155 ? 39.067 17.653 -6.432 1.00 33.59 155 GLU A CA 1
ATOM 1285 C C . GLU A 1 155 ? 38.872 17.381 -7.930 1.00 33.59 155 GLU A C 1
ATOM 1287 O O . GLU A 1 155 ? 39.632 16.602 -8.490 1.00 33.59 155 GLU A O 1
ATOM 1292 N N . ILE A 1 156 ? 37.996 18.168 -8.586 1.00 33.00 156 ILE A N 1
ATOM 1293 C CA . ILE A 1 156 ? 38.301 18.841 -9.869 1.00 33.00 156 ILE A CA 1
ATOM 1294 C C . ILE A 1 156 ? 37.584 20.210 -9.906 1.00 33.00 156 ILE A C 1
ATOM 1296 O O . ILE A 1 156 ? 36.357 20.290 -9.889 1.00 33.00 156 ILE A O 1
ATOM 1300 N N . ILE A 1 157 ? 38.369 21.290 -9.965 1.00 33.72 157 ILE A N 1
ATOM 1301 C CA . ILE A 1 157 ? 37.946 22.670 -10.255 1.00 33.72 157 ILE A CA 1
ATOM 1302 C C . ILE A 1 157 ? 37.855 22.812 -11.782 1.00 33.72 157 ILE A C 1
ATOM 1304 O O . ILE A 1 157 ? 38.864 22.628 -12.460 1.00 33.72 157 ILE A O 1
ATOM 1308 N N . ILE A 1 158 ? 36.691 23.175 -12.331 1.00 29.75 158 ILE A N 1
ATOM 1309 C CA . ILE A 1 158 ? 36.596 23.670 -13.715 1.00 29.75 158 ILE A CA 1
ATOM 1310 C C . ILE A 1 158 ? 35.889 25.021 -13.707 1.00 29.75 158 ILE A C 1
ATOM 1312 O O . ILE A 1 158 ? 34.679 25.127 -13.515 1.00 29.75 158 ILE A O 1
ATOM 1316 N N . THR A 1 159 ? 36.690 26.059 -13.910 1.00 29.14 159 THR A N 1
ATOM 1317 C CA . THR A 1 159 ? 36.271 27.433 -14.174 1.00 29.14 159 THR A CA 1
ATOM 1318 C C . THR A 1 159 ? 35.804 27.541 -15.626 1.00 29.14 159 THR A C 1
ATOM 1320 O O . THR A 1 159 ? 36.534 27.134 -16.527 1.00 29.14 159 THR A O 1
ATOM 1323 N N . VAL A 1 160 ? 34.637 28.136 -15.877 1.00 32.28 160 VAL A N 1
ATOM 1324 C CA . VAL A 1 160 ? 34.219 28.576 -17.223 1.00 32.28 160 VAL A CA 1
ATOM 1325 C C . VAL A 1 160 ? 33.792 30.048 -17.174 1.00 32.28 160 VAL A C 1
ATOM 1327 O O . VAL A 1 160 ? 33.039 30.416 -16.269 1.00 32.28 160 VAL A O 1
ATOM 1330 N N . PRO A 1 161 ? 34.293 30.910 -18.083 1.00 35.28 161 PRO A N 1
ATOM 1331 C CA . PRO A 1 161 ? 34.036 32.343 -18.053 1.00 35.28 161 PRO A CA 1
ATOM 1332 C C . PRO A 1 161 ? 32.784 32.760 -18.844 1.00 35.28 161 PRO A C 1
ATOM 1334 O O . PRO A 1 161 ? 32.191 31.997 -19.600 1.00 35.28 161 PRO A O 1
ATOM 1337 N N . SER A 1 162 ? 32.419 34.016 -18.596 1.00 32.44 162 SER A N 1
ATOM 1338 C CA . SER A 1 162 ? 31.170 34.725 -18.876 1.00 32.44 162 SER A CA 1
ATOM 1339 C C . SER A 1 162 ? 30.752 34.881 -20.350 1.00 32.44 162 SER A C 1
ATOM 1341 O O . SER A 1 162 ? 31.585 35.064 -21.235 1.00 32.44 162 SER A O 1
ATOM 1343 N N . ASN A 1 163 ? 29.426 34.906 -20.530 1.00 38.22 163 ASN A N 1
ATOM 1344 C CA . ASN A 1 163 ? 28.592 35.392 -21.636 1.00 38.22 163 ASN A CA 1
ATOM 1345 C C . ASN A 1 163 ? 29.260 36.243 -22.731 1.00 38.22 163 ASN A C 1
ATOM 1347 O O . ASN A 1 163 ? 29.767 37.333 -22.465 1.00 38.22 163 ASN A O 1
ATOM 1351 N N . GLN A 1 164 ? 29.027 35.848 -23.987 1.00 31.11 164 GLN A N 1
ATOM 1352 C CA . GLN A 1 164 ? 28.905 36.786 -25.103 1.00 31.11 164 GLN A CA 1
ATOM 1353 C C . GLN A 1 164 ? 27.560 36.567 -25.800 1.00 31.11 164 GLN A C 1
ATOM 1355 O O . GLN A 1 164 ? 27.260 35.492 -26.310 1.00 31.11 164 GLN A O 1
ATOM 1360 N N . TYR A 1 165 ? 26.738 37.609 -25.736 1.00 32.50 165 TYR A N 1
ATOM 1361 C CA . TYR A 1 165 ? 25.471 37.772 -26.434 1.00 32.50 165 TYR A CA 1
ATOM 1362 C C . TYR A 1 165 ? 25.773 38.115 -27.896 1.00 32.50 165 TYR A C 1
ATOM 1364 O O . TYR A 1 165 ? 26.513 39.069 -28.140 1.00 32.50 165 TYR A O 1
ATOM 1372 N N . LEU A 1 166 ? 25.217 37.366 -28.852 1.00 32.75 166 LEU A N 1
ATOM 1373 C CA . LEU A 1 166 ? 25.223 37.759 -30.259 1.00 32.75 166 LEU A CA 1
ATOM 1374 C C . LEU A 1 166 ? 23.800 37.929 -30.797 1.00 32.75 166 LEU A C 1
ATOM 1376 O O . LEU A 1 166 ? 22.867 37.216 -30.437 1.00 32.75 166 LEU A O 1
ATOM 1380 N N . ASP A 1 167 ? 23.736 38.971 -31.615 1.00 31.03 167 ASP A N 1
ATOM 1381 C CA . ASP A 1 167 ? 22.639 39.755 -32.163 1.00 31.03 167 ASP A CA 1
ATOM 1382 C C . ASP A 1 167 ? 21.711 38.954 -33.091 1.00 31.03 167 ASP A C 1
ATOM 1384 O O . ASP A 1 167 ? 22.164 38.191 -33.943 1.00 31.03 167 ASP A O 1
ATOM 1388 N N . THR A 1 168 ? 20.398 39.128 -32.929 1.00 43.62 168 THR A N 1
ATOM 1389 C CA . THR A 1 168 ? 19.368 38.464 -33.736 1.00 43.62 168 THR A CA 1
ATOM 1390 C C . THR A 1 168 ? 18.992 39.335 -34.926 1.00 43.62 168 THR A C 1
ATOM 1392 O O . THR A 1 168 ? 18.094 40.170 -34.799 1.00 43.62 168 THR A O 1
ATOM 1395 N N . LYS A 1 169 ? 19.612 39.114 -36.087 1.00 49.16 169 LYS A N 1
ATOM 1396 C CA . LYS A 1 169 ? 19.028 39.493 -37.380 1.00 49.16 169 LYS A CA 1
ATOM 1397 C C . LYS A 1 169 ? 19.328 38.432 -38.434 1.00 49.16 169 LYS A C 1
ATOM 1399 O O . LYS A 1 169 ? 20.445 37.940 -38.525 1.00 49.16 169 LYS A O 1
ATOM 1404 N N . ASP A 1 170 ? 18.271 38.129 -39.179 1.00 43.38 170 ASP A N 1
ATOM 1405 C CA . ASP A 1 170 ? 18.210 37.346 -40.413 1.00 43.38 170 ASP A CA 1
ATOM 1406 C C . ASP A 1 170 ? 18.159 35.816 -40.257 1.00 43.38 170 ASP A C 1
ATOM 1408 O O . ASP A 1 170 ? 19.119 35.093 -40.505 1.00 43.38 170 ASP A O 1
ATOM 1412 N N . VAL A 1 171 ? 16.963 35.310 -39.927 1.00 38.00 171 VAL A N 1
ATOM 1413 C CA . VAL A 1 171 ? 16.521 33.984 -40.386 1.00 38.00 171 VAL A CA 1
ATOM 1414 C C . VAL A 1 171 ? 15.127 34.134 -40.991 1.00 38.00 171 VAL A C 1
ATOM 1416 O O . VAL A 1 171 ? 14.126 34.215 -40.281 1.00 38.00 171 VAL A O 1
ATOM 1419 N N . GLU A 1 172 ? 15.070 34.198 -42.320 1.00 43.53 172 GLU A N 1
ATOM 1420 C CA . GLU A 1 172 ? 13.847 33.956 -43.084 1.00 43.53 172 GLU A CA 1
ATOM 1421 C C . GLU A 1 172 ? 13.460 32.482 -42.911 1.00 43.53 172 GLU A C 1
ATOM 1423 O O . GLU A 1 172 ? 14.149 31.580 -43.390 1.00 43.53 172 GLU A O 1
ATOM 1428 N N . ILE A 1 173 ? 12.369 32.218 -42.190 1.00 44.94 173 ILE A N 1
ATOM 1429 C CA . ILE A 1 173 ? 11.834 30.862 -42.054 1.00 44.94 173 ILE A CA 1
ATOM 1430 C C . ILE A 1 173 ? 10.908 30.611 -43.244 1.00 44.94 173 ILE A C 1
ATOM 1432 O O . ILE A 1 173 ? 9.765 31.065 -43.270 1.00 44.94 173 ILE A O 1
ATOM 1436 N N . ASN A 1 174 ? 11.421 29.874 -44.230 1.00 38.59 174 ASN A N 1
ATOM 1437 C CA . ASN A 1 174 ? 10.603 29.182 -45.220 1.00 38.59 174 ASN A CA 1
ATOM 1438 C C . ASN A 1 174 ? 9.697 28.189 -44.481 1.00 38.59 174 ASN A C 1
ATOM 1440 O O . ASN A 1 174 ? 10.189 27.228 -43.890 1.00 38.59 174 ASN A O 1
ATOM 1444 N N . VAL A 1 175 ? 8.384 28.423 -44.499 1.00 44.56 175 VAL A N 1
ATOM 1445 C CA . VAL A 1 175 ? 7.400 27.467 -43.978 1.00 44.56 175 VAL A CA 1
ATOM 1446 C C . VAL A 1 175 ? 7.312 26.319 -44.984 1.00 44.56 175 VAL A C 1
ATOM 1448 O O . VAL A 1 175 ? 6.555 26.379 -45.948 1.00 44.56 175 VAL A O 1
ATOM 1451 N N . GLY A 1 176 ? 8.172 25.316 -44.807 1.00 44.19 176 GLY A N 1
ATOM 1452 C CA . GLY A 1 176 ? 8.026 24.021 -45.461 1.00 44.19 176 GLY A CA 1
ATOM 1453 C C . GLY A 1 176 ? 6.769 23.325 -44.943 1.00 44.19 176 GLY A C 1
ATOM 1454 O O . GLY A 1 176 ? 6.463 23.406 -43.754 1.00 44.19 176 GLY A O 1
ATOM 1455 N N . GLU A 1 177 ? 6.042 22.668 -45.840 1.00 54.06 177 GLU A N 1
ATOM 1456 C CA . GLU A 1 177 ? 4.784 21.943 -45.604 1.00 54.06 177 GLU A CA 1
ATOM 1457 C C . GLU A 1 177 ? 4.951 20.653 -44.769 1.00 54.06 177 GLU A C 1
ATOM 1459 O O . GLU A 1 177 ? 4.359 19.629 -45.081 1.00 54.06 177 GLU A O 1
ATOM 1464 N N . ASP A 1 178 ? 5.717 20.701 -43.682 1.00 58.47 178 ASP A N 1
ATOM 1465 C CA . ASP A 1 178 ? 5.827 19.627 -42.689 1.00 58.47 178 ASP A CA 1
ATOM 1466 C C . ASP A 1 178 ? 5.525 20.198 -41.299 1.00 58.47 178 ASP A C 1
ATOM 1468 O O . ASP A 1 178 ? 6.317 20.095 -40.359 1.00 58.47 178 ASP A O 1
ATOM 1472 N N . ASP A 1 179 ? 4.376 20.865 -41.168 1.00 54.56 179 ASP A N 1
ATOM 1473 C CA . ASP A 1 179 ? 3.906 21.356 -39.877 1.00 54.56 179 ASP A CA 1
ATOM 1474 C C . ASP A 1 179 ? 3.469 20.138 -39.053 1.00 54.56 179 ASP A C 1
ATOM 1476 O O . ASP A 1 179 ? 2.339 19.650 -39.148 1.00 54.56 179 ASP A O 1
ATOM 1480 N N . ILE A 1 180 ? 4.422 19.572 -38.307 1.00 61.28 180 ILE A N 1
ATOM 1481 C CA . ILE A 1 180 ? 4.200 18.484 -37.359 1.00 61.28 180 ILE A CA 1
ATOM 1482 C C . ILE A 1 180 ? 3.152 19.011 -36.382 1.00 61.28 180 ILE A C 1
ATOM 1484 O O . ILE A 1 180 ? 3.469 19.800 -35.485 1.00 61.28 180 ILE A O 1
ATOM 1488 N N . GLY A 1 181 ? 1.891 18.635 -36.608 1.00 75.06 181 GLY A N 1
ATOM 1489 C CA . GLY A 1 181 ? 0.746 19.254 -35.954 1.00 75.06 181 GLY A CA 1
ATOM 1490 C C . GLY A 1 181 ? 0.934 19.321 -34.442 1.00 75.06 181 GLY A C 1
ATOM 1491 O O . GLY A 1 181 ? 1.659 18.515 -33.857 1.00 75.06 181 GLY A O 1
ATOM 1492 N N . TYR A 1 182 ? 0.262 20.270 -33.783 1.00 74.81 182 TYR A N 1
ATOM 1493 C CA . TYR A 1 182 ? 0.409 20.525 -32.340 1.00 74.81 182 TYR A CA 1
ATOM 1494 C C . TYR A 1 182 ? 0.445 19.245 -31.486 1.00 74.81 182 TYR A C 1
ATOM 1496 O O . TYR A 1 182 ? 1.193 19.171 -30.515 1.00 74.81 182 TYR A O 1
ATOM 1504 N N . LYS A 1 183 ? -0.314 18.219 -31.890 1.00 77.56 183 LYS A N 1
ATOM 1505 C CA . LYS A 1 183 ? -0.248 16.858 -31.355 1.00 77.56 183 LYS A CA 1
ATOM 1506 C C . LYS A 1 183 ? 1.165 16.283 -31.321 1.00 77.56 183 LYS A C 1
ATOM 1508 O O . LYS A 1 183 ? 1.662 15.925 -30.259 1.00 77.56 183 LYS A O 1
ATOM 1513 N N . ASP A 1 184 ? 1.758 16.123 -32.491 1.00 80.62 184 ASP A N 1
ATOM 1514 C CA . ASP A 1 184 ? 2.954 15.331 -32.714 1.00 80.62 184 ASP A CA 1
ATOM 1515 C C . ASP A 1 184 ? 4.173 16.096 -32.204 1.00 80.62 184 ASP A C 1
ATOM 1517 O O . ASP A 1 184 ? 5.033 15.512 -31.547 1.00 80.62 184 ASP A O 1
ATOM 1521 N N . SER A 1 185 ? 4.155 17.426 -32.334 1.00 83.19 185 SER A N 1
ATOM 1522 C CA . SER A 1 185 ? 5.126 18.317 -31.700 1.00 83.19 185 SER A CA 1
ATOM 1523 C C . SER A 1 185 ? 5.056 18.240 -30.170 1.00 83.19 185 SER A C 1
ATOM 1525 O O . SER A 1 185 ? 6.087 18.147 -29.501 1.00 83.19 185 SER A O 1
ATOM 1527 N N . LEU A 1 186 ? 3.850 18.205 -29.588 1.00 84.06 186 LEU A N 1
ATOM 1528 C CA . LEU A 1 186 ? 3.671 18.057 -28.141 1.00 84.06 186 LEU A CA 1
ATOM 1529 C C . LEU A 1 186 ? 4.131 16.679 -27.652 1.00 84.06 186 LEU A C 1
ATOM 1531 O O . LEU A 1 186 ? 4.782 16.602 -26.614 1.00 84.06 186 LEU A O 1
ATOM 1535 N N . MET A 1 187 ? 3.818 15.605 -28.382 1.00 84.06 187 MET A N 1
ATOM 1536 C CA . MET A 1 187 ? 4.231 14.242 -28.027 1.00 84.06 187 MET A CA 1
ATOM 1537 C C . MET A 1 187 ? 5.744 14.050 -28.145 1.00 84.06 187 MET A C 1
ATOM 1539 O O . MET A 1 187 ? 6.341 13.407 -27.281 1.00 84.06 187 MET A O 1
ATOM 1543 N N . LEU A 1 188 ? 6.371 14.639 -29.167 1.00 83.00 188 LEU A N 1
ATOM 1544 C CA . LEU A 1 188 ? 7.819 14.604 -29.350 1.00 83.00 188 LEU A CA 1
ATOM 1545 C C . LEU A 1 188 ? 8.534 15.361 -28.227 1.00 83.00 188 LEU A C 1
ATOM 1547 O O . LEU A 1 188 ? 9.485 14.845 -27.649 1.00 83.00 188 LEU A O 1
ATOM 1551 N N . PHE A 1 189 ? 8.021 16.534 -27.853 1.00 86.56 189 PHE A N 1
ATOM 1552 C CA . PHE A 1 189 ? 8.572 17.340 -26.767 1.00 86.56 189 PHE A CA 1
ATOM 1553 C C . PHE A 1 189 ? 8.522 16.629 -25.406 1.00 86.56 189 PHE A C 1
ATOM 1555 O O . PHE A 1 189 ? 9.465 16.714 -24.624 1.00 86.56 189 PHE A O 1
ATOM 1562 N N . VAL A 1 190 ? 7.438 15.908 -25.102 1.00 89.38 190 VAL A N 1
ATOM 1563 C CA . VAL A 1 190 ? 7.290 15.232 -23.799 1.00 89.38 190 VAL A CA 1
ATOM 1564 C C . VAL A 1 190 ? 7.936 13.850 -23.735 1.00 89.38 190 VAL A C 1
ATOM 1566 O O . VAL A 1 190 ? 7.948 13.253 -22.656 1.00 89.38 190 VAL A O 1
ATOM 1569 N N . LYS A 1 191 ? 8.482 13.338 -24.845 1.00 85.81 191 LYS A N 1
ATOM 1570 C CA . LYS A 1 191 ? 9.111 12.011 -24.913 1.00 85.81 191 LYS A CA 1
ATOM 1571 C C . LYS A 1 191 ? 10.213 11.848 -23.865 1.00 85.81 191 LYS A C 1
ATOM 1573 O O . LYS A 1 191 ? 10.270 10.813 -23.208 1.00 85.81 191 LYS A O 1
ATOM 1578 N N . ASP A 1 192 ? 10.971 12.908 -23.608 1.00 85.19 192 ASP A N 1
ATOM 1579 C CA . ASP A 1 192 ? 12.106 12.873 -22.679 1.00 85.19 192 ASP A CA 1
ATOM 1580 C C . ASP A 1 192 ? 11.782 13.471 -21.294 1.00 85.19 192 ASP A C 1
ATOM 1582 O O . ASP A 1 192 ? 12.619 13.467 -20.394 1.00 85.19 192 ASP A O 1
ATOM 1586 N N . LEU A 1 193 ? 10.551 13.957 -21.079 1.00 76.31 193 LEU A N 1
ATOM 1587 C CA . LEU A 1 193 ? 10.136 14.662 -19.852 1.00 76.31 193 LEU A CA 1
ATOM 1588 C C . LEU A 1 193 ? 9.569 13.742 -18.755 1.00 76.31 193 LEU A C 1
ATOM 1590 O O . LEU A 1 193 ? 9.058 14.210 -17.735 1.00 76.31 193 LEU A O 1
ATOM 1594 N N . GLY A 1 194 ? 9.687 12.427 -18.941 1.00 74.19 194 GLY A N 1
ATOM 1595 C CA . GLY A 1 194 ? 9.291 11.417 -17.965 1.00 74.19 194 GLY A CA 1
ATOM 1596 C C . GLY A 1 194 ? 7.785 11.098 -17.941 1.00 74.19 194 GLY A C 1
ATOM 1597 O O . GLY A 1 194 ? 6.966 11.767 -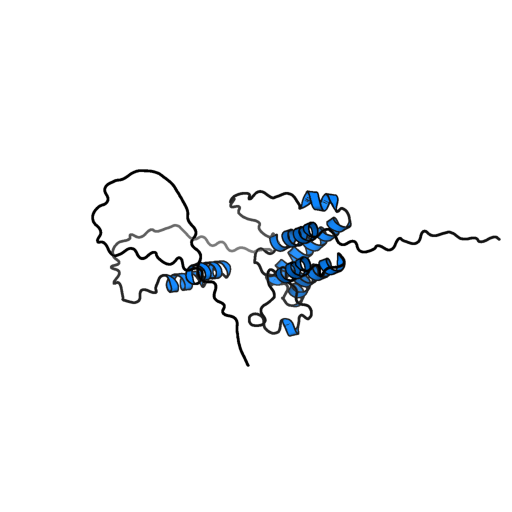18.579 1.00 74.19 194 GLY A O 1
ATOM 1598 N N . PRO A 1 195 ? 7.391 10.056 -17.188 1.00 71.62 195 PRO A N 1
ATOM 1599 C CA . PRO A 1 195 ? 6.083 9.410 -17.330 1.00 71.62 195 PRO A CA 1
ATOM 1600 C C . PRO A 1 195 ? 4.896 10.314 -16.965 1.00 71.62 195 PRO A C 1
ATOM 1602 O O . PRO A 1 195 ? 3.844 10.236 -17.595 1.00 71.62 195 PRO A O 1
ATOM 1605 N N . ILE A 1 196 ? 5.059 11.236 -16.010 1.00 72.25 196 ILE A N 1
ATOM 1606 C CA . ILE A 1 196 ? 3.994 12.174 -15.613 1.00 72.25 196 ILE A CA 1
ATOM 1607 C C . ILE A 1 196 ? 3.692 13.177 -16.738 1.00 72.25 196 ILE A C 1
ATOM 1609 O O . ILE A 1 196 ? 2.526 13.419 -17.053 1.00 72.25 196 ILE A O 1
ATOM 1613 N N . ALA A 1 197 ? 4.726 13.739 -17.374 1.00 81.31 197 ALA A N 1
ATOM 1614 C CA . ALA A 1 197 ? 4.566 14.692 -18.474 1.00 81.31 197 ALA A CA 1
ATOM 1615 C C . ALA A 1 197 ? 3.918 14.026 -19.696 1.00 81.31 197 ALA A C 1
ATOM 1617 O O . ALA A 1 197 ? 2.994 14.585 -20.292 1.00 81.31 197 ALA A O 1
ATOM 1618 N N . GLN A 1 198 ? 4.326 12.791 -20.003 1.00 85.94 198 GLN A N 1
ATOM 1619 C CA . GLN A 1 198 ? 3.719 11.984 -21.060 1.00 85.94 198 GLN A CA 1
ATOM 1620 C C . GLN A 1 198 ? 2.250 11.644 -20.759 1.00 85.94 198 GLN A C 1
ATOM 1622 O O . GLN A 1 198 ? 1.399 11.794 -21.635 1.00 85.94 198 GLN A O 1
ATOM 1627 N N . LYS A 1 199 ? 1.920 11.248 -19.519 1.00 80.00 199 LYS A N 1
ATOM 1628 C CA . LYS A 1 199 ? 0.542 10.949 -19.075 1.00 80.00 199 LYS A CA 1
ATOM 1629 C C . LYS A 1 199 ? -0.367 12.175 -19.215 1.00 80.00 199 LYS A C 1
ATOM 1631 O O . LYS A 1 199 ? -1.474 12.064 -19.739 1.00 80.00 199 LYS A O 1
ATOM 1636 N N . ILE A 1 200 ? 0.106 13.357 -18.813 1.00 79.25 200 ILE A N 1
ATOM 1637 C CA . ILE A 1 200 ? -0.643 14.618 -18.937 1.00 79.25 200 ILE A CA 1
ATOM 1638 C C . ILE A 1 200 ? -0.837 15.010 -20.405 1.00 79.25 200 ILE A C 1
ATOM 1640 O O . ILE A 1 200 ? -1.947 15.373 -20.792 1.00 79.25 200 ILE A O 1
ATOM 1644 N N . ALA A 1 201 ? 0.207 14.915 -21.231 1.00 86.06 201 ALA A N 1
ATOM 1645 C CA . ALA A 1 201 ? 0.117 15.223 -22.654 1.00 86.06 201 ALA A CA 1
ATOM 1646 C C . ALA A 1 201 ? -0.861 14.289 -23.373 1.00 86.06 201 ALA A C 1
ATOM 1648 O O . ALA A 1 201 ? -1.744 14.764 -24.089 1.00 86.06 201 ALA A O 1
ATOM 1649 N N . LYS A 1 202 ? -0.770 12.975 -23.124 1.00 82.75 202 LYS A N 1
ATOM 1650 C CA . LYS A 1 202 ? -1.713 11.985 -23.661 1.00 82.75 202 LYS A CA 1
ATOM 1651 C C . LYS A 1 202 ? -3.141 12.302 -23.229 1.00 82.75 202 LYS A C 1
ATOM 1653 O O . LYS A 1 202 ? -4.030 12.308 -24.069 1.00 82.75 202 LYS A O 1
ATOM 1658 N N . ARG A 1 203 ? -3.368 12.650 -21.959 1.00 81.00 203 ARG A N 1
ATOM 1659 C CA . ARG A 1 203 ? -4.702 13.020 -21.461 1.00 81.00 203 ARG A CA 1
ATOM 1660 C C . ARG A 1 203 ? -5.248 14.292 -22.114 1.00 81.00 203 ARG A C 1
ATOM 1662 O O . ARG A 1 203 ? -6.430 14.340 -22.416 1.00 81.00 203 ARG A O 1
ATOM 1669 N N . LYS A 1 204 ? -4.394 15.292 -22.353 1.00 79.56 204 LYS A N 1
ATOM 1670 C CA . LYS A 1 204 ? -4.754 16.549 -23.028 1.00 79.56 204 LYS A CA 1
ATOM 1671 C C . LYS A 1 204 ? -5.114 16.344 -24.501 1.00 79.56 204 LYS A C 1
ATOM 1673 O O . LYS A 1 204 ? -5.854 17.149 -25.051 1.00 79.56 204 LYS A O 1
ATOM 1678 N N . TYR A 1 205 ? -4.569 15.303 -25.127 1.00 73.50 205 TYR A N 1
ATOM 1679 C CA . TYR A 1 205 ? -4.770 15.053 -26.547 1.00 73.50 205 TYR A CA 1
ATOM 1680 C C . TYR A 1 205 ? -5.844 13.998 -26.847 1.00 73.50 205 TYR A C 1
ATOM 1682 O O . TYR A 1 205 ? -6.626 14.160 -27.775 1.00 73.50 205 TYR A O 1
ATOM 1690 N N . TYR A 1 206 ? -5.887 12.915 -26.073 1.00 75.06 206 TYR A N 1
ATOM 1691 C CA . TYR A 1 206 ? -6.765 11.765 -26.310 1.00 75.06 206 TYR A CA 1
ATOM 1692 C C . TYR A 1 206 ? -7.989 11.725 -25.378 1.00 75.06 206 TYR A C 1
ATOM 1694 O O . TYR A 1 206 ? -8.805 10.817 -25.495 1.00 75.06 206 TYR A O 1
ATOM 1702 N N . GLY A 1 207 ? -8.120 12.664 -24.433 1.00 53.47 207 GLY A N 1
ATOM 1703 C CA . GLY A 1 207 ? -9.169 12.656 -23.414 1.00 53.47 207 GLY A CA 1
ATOM 1704 C C . GLY A 1 207 ? -10.071 13.890 -23.450 1.00 53.47 207 GLY A C 1
ATOM 1705 O O . GLY A 1 207 ? -9.639 14.978 -23.081 1.00 53.47 207 GLY A O 1
ATOM 1706 N N . CYS A 1 208 ? -11.350 13.649 -23.750 1.00 41.97 208 CYS A N 1
ATOM 1707 C CA . CYS A 1 208 ? -12.502 14.558 -23.689 1.00 41.97 208 CYS A CA 1
ATOM 1708 C C . CYS A 1 208 ? -12.660 15.549 -24.854 1.00 41.97 208 CYS A C 1
ATOM 1710 O O . CYS A 1 208 ? -12.125 16.658 -24.853 1.00 41.97 208 CYS A O 1
ATOM 1712 N N . GLU A 1 209 ? -13.518 15.157 -25.798 1.00 46.56 209 GLU A N 1
ATOM 1713 C CA . GLU A 1 209 ? -14.297 16.066 -26.630 1.00 46.56 209 GLU A CA 1
ATOM 1714 C C . GLU A 1 209 ? -15.021 17.088 -25.738 1.00 46.56 209 GLU A C 1
ATOM 1716 O O . GLU A 1 209 ? -15.981 16.775 -25.037 1.00 46.56 209 GLU A O 1
ATOM 1721 N N . ILE A 1 210 ? -14.588 18.345 -25.785 1.00 39.59 210 ILE A N 1
ATOM 1722 C CA . ILE A 1 210 ? -15.568 19.426 -25.787 1.00 39.59 210 ILE A CA 1
ATOM 1723 C C . ILE A 1 210 ? -15.927 19.562 -27.262 1.00 39.59 210 ILE A C 1
ATOM 1725 O O . ILE A 1 210 ? -15.111 20.059 -28.040 1.00 39.59 210 ILE A O 1
ATOM 1729 N N . LEU A 1 211 ? -17.097 19.056 -27.660 1.00 33.16 211 LEU A N 1
ATOM 1730 C CA . LEU A 1 211 ? -17.648 19.311 -28.990 1.00 33.16 211 LEU A CA 1
ATOM 1731 C C . LEU A 1 211 ? -17.541 20.821 -29.261 1.00 33.16 211 LEU A C 1
ATOM 1733 O O . LEU A 1 211 ? -18.067 21.608 -28.464 1.00 33.16 211 LEU A O 1
ATOM 1737 N N . PRO A 1 212 ? -16.853 21.267 -30.326 1.00 36.00 212 PRO A N 1
ATOM 1738 C CA . PRO A 1 212 ? -16.892 22.670 -30.677 1.00 36.00 212 PRO A CA 1
ATOM 1739 C C . PRO A 1 212 ? -18.337 22.977 -31.063 1.00 36.00 212 PRO A C 1
ATOM 1741 O O . PRO A 1 212 ? -18.862 22.413 -32.022 1.00 36.00 212 PRO A O 1
ATOM 1744 N N . LEU A 1 213 ? -18.993 23.860 -30.305 1.00 34.34 213 LEU A N 1
ATOM 1745 C CA . LEU A 1 213 ? -20.186 24.539 -30.795 1.00 34.34 213 LEU A CA 1
ATOM 1746 C C . LEU A 1 213 ? -19.815 25.130 -32.157 1.00 34.34 213 LEU A C 1
ATOM 1748 O O . LEU A 1 213 ? -18.973 26.026 -32.244 1.00 34.34 213 LEU A O 1
ATOM 1752 N N . GLN A 1 214 ? -20.398 24.580 -33.221 1.00 40.03 214 GLN A N 1
ATOM 1753 C CA . GLN A 1 214 ? -20.323 25.164 -34.549 1.00 40.03 214 GLN A CA 1
ATOM 1754 C C . GLN A 1 214 ? -20.957 26.551 -34.470 1.00 40.03 214 GLN A C 1
ATOM 1756 O O . GLN A 1 214 ? -22.174 26.679 -34.356 1.00 40.03 214 GLN A O 1
ATOM 1761 N N . PHE A 1 215 ? -20.132 27.592 -34.534 1.00 30.83 215 PHE A N 1
ATOM 1762 C CA . PHE A 1 215 ? -20.603 28.921 -34.891 1.00 30.83 215 PHE A CA 1
ATOM 1763 C C . PHE A 1 215 ? -20.292 29.144 -36.374 1.00 30.83 215 PHE A C 1
ATOM 1765 O O . PHE A 1 215 ? -19.157 28.911 -36.797 1.00 30.83 215 PHE A O 1
ATOM 1772 N N . PRO A 1 216 ? -21.288 29.536 -37.187 1.00 34.38 216 PRO A N 1
ATOM 1773 C CA . PRO A 1 216 ? -21.105 29.703 -38.619 1.00 34.38 216 PRO A CA 1
ATOM 1774 C C . PRO A 1 216 ? -20.123 30.843 -38.912 1.00 34.38 216 PRO A C 1
ATOM 1776 O O . PRO A 1 216 ? -20.136 31.886 -38.261 1.00 34.38 216 PRO A O 1
ATOM 1779 N N . ASN A 1 217 ? -19.276 30.613 -39.916 1.00 38.75 217 ASN A N 1
ATOM 1780 C CA . ASN A 1 217 ? -18.242 31.520 -40.414 1.00 38.75 217 ASN A CA 1
ATOM 1781 C C . ASN A 1 217 ? -18.745 32.957 -40.598 1.00 38.75 217 ASN A C 1
ATOM 1783 O O . ASN A 1 217 ? -19.512 33.194 -41.530 1.00 38.75 217 ASN A O 1
ATOM 1787 N N . HIS A 1 218 ? -18.234 33.922 -39.826 1.00 35.88 218 HIS A N 1
ATOM 1788 C CA . HIS A 1 218 ? -18.283 35.346 -40.177 1.00 35.88 218 HIS A CA 1
ATOM 1789 C C . HIS A 1 218 ? -16.891 35.996 -40.077 1.00 35.88 218 HIS A C 1
ATOM 1791 O O . HIS A 1 218 ? -16.148 35.800 -39.118 1.00 35.88 218 HIS A O 1
ATOM 1797 N N . HIS A 1 219 ? -16.564 36.734 -41.141 1.00 35.09 219 HIS A N 1
ATOM 1798 C CA . HIS A 1 219 ? -15.317 37.452 -41.432 1.00 35.09 219 HIS A CA 1
ATOM 1799 C C . HIS A 1 219 ? -14.996 38.522 -40.358 1.00 35.09 219 HIS A C 1
ATOM 1801 O O . HIS A 1 219 ? -15.922 39.058 -39.746 1.00 35.09 219 HIS A O 1
ATOM 1807 N N . PRO A 1 220 ? -13.720 38.899 -40.128 1.00 37.34 220 PRO A N 1
ATOM 1808 C CA . PRO A 1 220 ? -13.328 39.687 -38.973 1.00 37.34 220 PRO A CA 1
ATOM 1809 C C . PRO A 1 220 ? -13.387 41.183 -39.285 1.00 37.34 220 PRO A C 1
ATOM 1811 O O . PRO A 1 220 ? -12.389 41.761 -39.691 1.00 37.34 220 PRO A O 1
ATOM 1814 N N . HIS A 1 221 ? -14.535 41.819 -39.059 1.00 34.75 221 HIS A N 1
ATOM 1815 C CA . HIS A 1 221 ? -14.634 43.264 -38.839 1.00 34.75 221 HIS A CA 1
ATOM 1816 C C . HIS A 1 221 ? -15.885 43.554 -38.001 1.00 34.75 221 HIS A C 1
ATOM 1818 O O . HIS A 1 221 ? -16.984 43.425 -38.517 1.00 34.75 221 HIS A O 1
ATOM 1824 N N . ASP A 1 222 ? -15.693 43.879 -36.717 1.00 36.41 222 ASP A N 1
ATOM 1825 C CA . ASP A 1 222 ? -16.330 44.960 -35.928 1.00 36.41 222 ASP A CA 1
ATOM 1826 C C . ASP A 1 222 ? -16.335 44.548 -34.440 1.00 36.41 222 ASP A C 1
ATOM 1828 O O . ASP A 1 222 ? -17.189 43.794 -33.979 1.00 36.41 222 ASP A O 1
ATOM 1832 N N . ILE A 1 223 ? -15.357 45.022 -33.659 1.00 36.78 223 ILE A N 1
ATOM 1833 C CA . ILE A 1 223 ? -15.453 45.001 -32.192 1.00 36.78 223 ILE A CA 1
ATOM 1834 C C . ILE A 1 223 ? -15.772 46.425 -31.759 1.00 36.78 223 ILE A C 1
ATOM 1836 O O . ILE A 1 223 ? -14.879 47.247 -31.553 1.00 36.78 223 ILE A O 1
ATOM 1840 N N . ARG A 1 224 ? -17.063 46.707 -31.589 1.00 33.38 224 ARG A N 1
ATOM 1841 C CA . ARG A 1 224 ? -17.549 47.850 -30.817 1.00 33.38 224 ARG A CA 1
ATOM 1842 C C . ARG A 1 224 ? -18.680 47.413 -29.907 1.00 33.38 224 ARG A C 1
ATOM 1844 O O . ARG A 1 224 ? -19.783 47.173 -30.368 1.00 33.38 224 ARG A O 1
ATOM 1851 N N . GLY A 1 225 ? -18.364 47.413 -28.613 1.00 33.53 225 GLY A N 1
ATOM 1852 C CA . GLY A 1 225 ? -19.304 47.625 -27.519 1.00 33.53 225 GLY A CA 1
ATOM 1853 C C . GLY A 1 225 ? -20.315 46.508 -27.277 1.00 33.53 225 GLY A C 1
ATOM 1854 O O . GLY A 1 225 ? -21.167 46.235 -28.103 1.00 33.53 225 GLY A O 1
ATOM 1855 N N . LEU A 1 226 ? -20.304 45.955 -26.066 1.00 39.84 226 LEU A N 1
ATOM 1856 C CA . LEU A 1 226 ? -21.403 46.141 -25.116 1.00 39.84 226 LEU A CA 1
ATOM 1857 C C . LEU A 1 226 ? -21.056 45.441 -23.798 1.00 39.84 226 LEU A C 1
ATOM 1859 O O . LEU A 1 226 ? -20.753 44.253 -23.728 1.00 39.84 226 LEU A O 1
ATOM 1863 N N . ASN A 1 227 ? -21.083 46.249 -22.744 1.00 31.59 227 ASN A N 1
ATOM 1864 C CA . ASN A 1 227 ? -21.032 45.842 -21.353 1.00 31.59 227 ASN A CA 1
ATOM 1865 C C . ASN A 1 227 ? -22.288 45.045 -20.967 1.00 31.59 227 ASN A C 1
ATOM 1867 O O . ASN A 1 227 ? -23.395 45.447 -21.315 1.00 31.59 227 ASN A O 1
ATOM 1871 N N . GLY A 1 228 ? -22.125 44.082 -20.055 1.00 33.12 228 GLY A N 1
ATOM 1872 C CA . GLY A 1 228 ? -23.080 43.915 -18.957 1.00 33.12 228 GLY A CA 1
ATOM 1873 C C . GLY A 1 228 ? -23.925 42.638 -18.918 1.00 33.12 228 GLY A C 1
ATOM 1874 O O . GLY A 1 228 ? -24.820 42.431 -19.716 1.00 33.12 228 GLY A O 1
ATOM 1875 N N . ARG A 1 229 ? -23.708 41.902 -17.819 1.00 37.78 229 ARG A N 1
ATOM 1876 C CA . ARG A 1 229 ? -24.708 41.354 -16.879 1.00 37.78 229 ARG A CA 1
ATOM 1877 C C . ARG A 1 229 ? -25.854 40.439 -17.371 1.00 37.78 229 ARG A C 1
ATOM 1879 O O . ARG A 1 229 ? -26.791 40.873 -18.019 1.00 37.78 229 ARG A O 1
ATOM 1886 N N . LYS A 1 230 ? -25.896 39.324 -16.625 1.00 40.44 230 LYS A N 1
ATOM 1887 C CA . LYS A 1 230 ? -27.026 38.531 -16.090 1.00 40.44 230 LYS A CA 1
ATOM 1888 C C . LYS A 1 230 ? -27.454 37.296 -16.900 1.00 40.44 230 LYS A C 1
ATOM 1890 O O . LYS A 1 230 ? -27.665 37.395 -18.093 1.00 40.44 230 LYS A O 1
ATOM 1895 N N . VAL A 1 231 ? -27.340 36.091 -16.304 1.00 33.34 231 VAL A N 1
ATOM 1896 C CA . VAL A 1 231 ? -28.362 35.323 -15.520 1.00 33.34 231 VAL A CA 1
ATOM 1897 C C . VAL A 1 231 ? -29.578 35.032 -16.444 1.00 33.34 231 VAL A C 1
ATOM 1899 O O . VAL A 1 231 ? -30.086 35.974 -17.026 1.00 33.34 231 VAL A O 1
ATOM 1902 N N . ILE A 1 232 ? -30.154 33.835 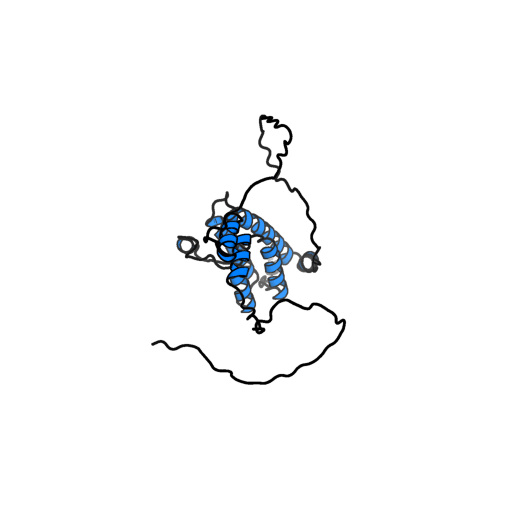-16.659 1.00 37.59 232 ILE A N 1
ATOM 1903 C CA . ILE A 1 232 ? -30.636 32.754 -15.772 1.00 37.59 232 ILE A CA 1
ATOM 1904 C C . ILE A 1 232 ? -31.156 31.564 -16.633 1.00 37.59 232 ILE A C 1
ATOM 1906 O O . ILE A 1 232 ? -31.558 31.815 -17.761 1.00 37.59 232 ILE A O 1
ATOM 1910 N N . LYS A 1 233 ? -31.349 30.384 -15.994 1.00 31.36 233 LYS A N 1
ATOM 1911 C CA . LYS A 1 233 ? -32.376 29.324 -16.252 1.00 31.36 233 LYS A CA 1
ATOM 1912 C C . LYS A 1 233 ? -32.227 28.549 -17.581 1.00 31.36 233 LYS A C 1
ATOM 1914 O O . LYS A 1 233 ? -32.126 29.148 -18.630 1.00 31.36 233 LYS A O 1
ATOM 1919 N N . GLY A 1 234 ? -32.167 27.218 -17.634 1.00 31.94 234 GLY A N 1
ATOM 1920 C CA . GLY A 1 234 ? -32.907 26.197 -16.892 1.00 31.94 234 GLY A CA 1
ATOM 1921 C C . GLY A 1 234 ? -34.035 25.671 -17.786 1.00 31.94 234 GLY A C 1
ATOM 1922 O O . GLY A 1 234 ? -34.943 26.441 -18.072 1.00 31.94 234 GLY A O 1
ATOM 1923 N N . THR A 1 235 ? -33.963 24.413 -18.234 1.00 34.56 235 THR A N 1
ATOM 1924 C CA . THR A 1 235 ? -35.092 23.478 -18.455 1.00 34.56 235 THR A CA 1
ATOM 1925 C C . THR A 1 235 ? -34.569 22.133 -18.971 1.00 34.56 235 THR A C 1
ATOM 1927 O O . THR A 1 235 ? -33.715 22.082 -19.851 1.00 34.56 235 THR A O 1
ATOM 1930 N N . LEU A 1 236 ? -35.064 21.066 -18.342 1.00 38.97 236 LEU A N 1
ATOM 1931 C CA . LEU A 1 236 ? -34.995 19.672 -18.777 1.00 38.97 236 LEU A CA 1
ATOM 1932 C C . LEU A 1 236 ? -35.815 19.498 -20.059 1.00 38.97 236 LEU A C 1
ATOM 1934 O O . LEU A 1 236 ? -36.834 20.168 -20.190 1.00 38.97 236 LEU A O 1
ATOM 1938 N N . ASN A 1 237 ? -35.412 18.564 -20.919 1.00 34.25 237 ASN A N 1
ATOM 1939 C CA . ASN A 1 237 ? -36.339 17.712 -21.656 1.00 34.25 237 ASN A CA 1
ATOM 1940 C C . ASN A 1 237 ? -35.701 16.329 -21.796 1.00 34.25 237 ASN A C 1
ATOM 1942 O O . ASN A 1 237 ? -34.548 16.202 -22.210 1.00 34.25 237 ASN A O 1
ATOM 1946 N N . ASP A 1 238 ? -36.481 15.345 -21.373 1.00 39.47 238 ASP A N 1
ATOM 1947 C CA . ASP A 1 238 ? -36.300 13.918 -21.560 1.00 39.47 238 ASP A CA 1
ATOM 1948 C C . ASP A 1 238 ? -36.230 13.579 -23.057 1.00 39.47 238 ASP A C 1
ATOM 1950 O O . ASP A 1 238 ? -36.982 14.160 -23.837 1.00 39.47 238 ASP A O 1
ATOM 1954 N N . GLU A 1 239 ? -35.333 12.671 -23.453 1.00 37.91 239 GLU A N 1
ATOM 1955 C CA . GLU A 1 239 ? -35.640 11.492 -24.281 1.00 37.91 239 GLU A CA 1
ATOM 1956 C C . GLU A 1 239 ? -34.370 10.697 -24.663 1.00 37.91 239 GLU A C 1
ATOM 1958 O O . GLU A 1 239 ? -33.291 11.249 -24.866 1.00 37.91 239 GLU A O 1
ATOM 1963 N N . GLU A 1 240 ? -34.565 9.378 -24.760 1.00 39.34 240 GLU A N 1
ATOM 1964 C CA . GLU A 1 240 ? -33.693 8.329 -25.322 1.00 39.34 240 GLU A CA 1
ATOM 1965 C C . GLU A 1 240 ? -32.559 7.740 -24.461 1.00 39.34 240 GLU A C 1
ATOM 1967 O O . GLU A 1 240 ? -31.364 7.831 -24.733 1.00 39.34 240 GLU A O 1
ATOM 1972 N N . GLU A 1 241 ? -33.000 6.956 -23.477 1.00 39.88 241 GLU A N 1
ATOM 1973 C CA . GLU A 1 241 ? -32.383 5.689 -23.078 1.00 39.88 241 GLU A CA 1
ATOM 1974 C C . GLU A 1 241 ? -32.539 4.652 -24.210 1.00 39.88 241 GLU A C 1
ATOM 1976 O O . GLU A 1 241 ? -33.667 4.252 -24.500 1.00 39.88 241 GLU A O 1
ATOM 1981 N N . LYS A 1 242 ? -31.438 4.191 -24.831 1.00 40.34 242 LYS A N 1
ATOM 1982 C CA . LYS A 1 242 ? -31.369 2.873 -25.498 1.00 40.34 242 LYS A CA 1
ATOM 1983 C C . LYS A 1 242 ? -29.987 2.225 -25.374 1.00 40.34 242 LYS A C 1
ATOM 1985 O O . LYS A 1 242 ? -29.008 2.650 -25.980 1.00 40.34 242 LYS A O 1
ATOM 1990 N N . ASP A 1 243 ? -30.002 1.172 -24.565 1.00 36.38 243 ASP A N 1
ATOM 1991 C CA . ASP A 1 243 ? -29.151 -0.014 -24.491 1.00 36.38 243 ASP A CA 1
ATOM 1992 C C . ASP A 1 243 ? -28.169 -0.290 -25.639 1.00 36.38 243 ASP A C 1
ATOM 1994 O O . ASP A 1 243 ? -28.555 -0.450 -26.797 1.00 36.38 243 ASP A O 1
ATOM 1998 N N . CYS A 1 244 ? -26.916 -0.559 -25.261 1.00 31.98 244 CYS A N 1
ATOM 1999 C CA . CYS A 1 244 ? -26.034 -1.487 -25.968 1.00 31.98 244 CYS A CA 1
ATOM 2000 C C . CYS A 1 244 ? -25.161 -2.241 -24.954 1.00 31.98 244 CYS A C 1
ATOM 2002 O O . CYS A 1 244 ? -24.187 -1.706 -24.431 1.00 31.98 244 CYS A O 1
ATOM 2004 N N . ASN A 1 245 ? -25.510 -3.501 -24.697 1.00 38.25 245 ASN A N 1
ATOM 2005 C CA . ASN A 1 245 ? -24.614 -4.534 -24.179 1.00 38.25 245 ASN A CA 1
ATOM 2006 C C . ASN A 1 245 ? -25.011 -5.893 -24.813 1.00 38.25 245 ASN A C 1
ATOM 2008 O O . ASN A 1 245 ? -26.057 -5.973 -25.459 1.00 38.25 245 ASN A O 1
ATOM 2012 N N . PRO A 1 246 ? -24.164 -6.937 -24.749 1.00 45.69 246 PRO A N 1
ATOM 2013 C CA . PRO A 1 246 ? -23.611 -7.574 -25.940 1.00 45.69 246 PRO A CA 1
ATOM 2014 C C . PRO A 1 246 ? -24.148 -8.992 -26.167 1.00 45.69 246 PRO A C 1
ATOM 2016 O O . PRO A 1 246 ? -24.607 -9.653 -25.238 1.00 45.69 246 PRO A O 1
ATOM 2019 N N . LEU A 1 247 ? -23.997 -9.504 -27.390 1.00 35.94 247 LEU A N 1
ATOM 2020 C CA . LEU A 1 247 ? -24.207 -10.921 -27.692 1.00 35.94 247 LEU A CA 1
ATOM 2021 C C . LEU A 1 247 ? -23.043 -11.472 -28.524 1.00 35.94 247 LEU A C 1
ATOM 2023 O O . LEU A 1 247 ? -22.913 -11.170 -29.708 1.00 35.94 247 LEU A O 1
ATOM 2027 N N . MET A 1 248 ? -22.222 -12.302 -27.874 1.00 38.34 248 MET A N 1
ATOM 2028 C CA . MET A 1 248 ? -21.705 -13.526 -28.496 1.00 38.34 248 MET A CA 1
ATOM 2029 C C . MET A 1 248 ? -22.846 -14.552 -28.570 1.00 38.34 248 MET A C 1
ATOM 2031 O O . MET A 1 248 ? -23.789 -14.490 -27.771 1.00 38.34 248 MET A O 1
ATOM 2035 N N . PRO A 1 249 ? -22.781 -15.481 -29.525 1.00 53.22 249 PRO A N 1
ATOM 2036 C CA . PRO A 1 249 ? -22.252 -16.805 -29.176 1.00 53.22 249 PRO A CA 1
ATOM 2037 C C . PRO A 1 249 ? -20.981 -17.195 -29.938 1.00 53.22 249 PRO A C 1
ATOM 2039 O O . PRO A 1 249 ? -20.838 -16.801 -31.117 1.00 53.22 249 PRO A O 1
#

pLDDT: mean 70.56, std 27.05, range [29.14, 98.88]

InterPro domains:
  IPR001487 Bromodomain [PF00439] (27-106)
  IPR001487 Bromodomain [PR00503] (35-48)
  IPR001487 Bromodomain [PR00503] (49-65)
  IPR001487 Bromodomain [PR00503] (65-83)
  IPR001487 Bromodomain [PR00503] (83-102)
  IPR001487 Bromodomain [PS50014] (32-102)
  IPR001487 Bromodomain [SM00297] (13-121)
  IPR036427 Bromodomain-like superfamily [G3DSA:1.20.920.10] (15-139)
  IPR036427 Bromodomain-like superfamily [SSF47370] (10-124)
  IPR051831 Bromodomain-containing [PTHR22881] (4-142)

Secondary structure (DSSP, 8-state):
----------------PPPPHHHHHHHHHHHHTT-TT-TTSSPPPTTTSTTHHHH-SS---HHHHHHHHHTT---SHHHHHHHHHHHHHHHHHHS-TTSHHHHHHHHHHHHHHHHHHHHHH-HHHHHHHH-S--------------------------------------------S----HHHHHHHHHTTSHHHHHHHHHHHHHS------------S-----------------------------